Protein AF-A0A438GQ20-F1 (afdb_monomer)

pLDDT: mean 71.31, std 20.93, range [31.05, 96.12]

Radius of gyration: 33.58 Å; Cα contacts (8 Å, |Δi|>4): 117; chains: 1; bounding box: 93×72×93 Å

Solvent-accessible surface area (backbone atoms only — not comparable to full-atom values): 11235 Å² total; per-residue (Å²): 133,88,79,93,77,77,84,80,78,86,69,58,72,80,54,63,61,56,71,74,59,66,72,74,73,80,73,78,51,72,70,56,53,52,51,51,52,52,52,51,52,51,50,52,53,50,50,52,54,48,64,72,43,43,55,59,42,32,34,73,73,69,64,36,56,64,70,59,25,51,50,53,52,50,50,50,51,53,48,41,66,50,24,33,58,55,28,43,54,47,23,76,72,75,58,42,57,68,55,30,36,56,52,17,52,52,41,25,52,51,11,53,51,44,34,49,50,32,65,74,44,75,80,48,96,54,32,69,62,47,36,53,51,15,53,52,36,31,28,51,16,54,5,23,40,64,60,36,52,56,50,50,57,50,67,73,64,75,81,62,90,79,78,71,66,70,77,80,74,90,73,84,81,91,77,79,87,80,85,74,92,78,87,84,91,85,84,89,133

Mean predicted aligned error: 15.84 Å

Secondary structure (DSSP, 8-state):
------------HHHHHHHS---------HHHHHHHHHHHHHHHHHHHHHHHHHHHHHHHTS---HHHHHHHHHHHHHHHHHHHHHHHHHIIIII-HHHHHHHHHHHHHHHHHHHHHHHH-TT-TTHHHHHHHHHHHHHHHHHTHHHHHHHHHHHHHTTSSSS--------------------------

Nearest PDB structures (foldseek):
  9bis-assembly1_A  TM=9.400E-01  e=9.703E-05  Rattus norvegicus
  7nqk-assembly1_A  TM=9.342E-01  e=1.182E-04  Rattus norvegicus
  5ayn-assembly1_A  TM=6.259E-01  e=6.012E-01  Bdellovibrio bacteriovorus HD100
  6m20-assembly3_C  TM=6.131E-01  e=1.964E+00  Plasmodium falciparum
  8c02-assembly1_A  TM=5.594E-01  e=3.919E+00  Homo sapiens

Foldseek 3Di:
DDDDDDPPPPPPPVPVVVVVPPPPPDQDDPVVLVVLVVLVVVLVVLVVVCLVCQLVCCCPVVVDDSVVSVVLSVVLVVLLVCLLVVLVVCCVPPQDLPRSLVVLSVLLVVLSVQCVCLVVCVPDPCSVVSNSVSSNSNSNSSNNSVVRSVVSVCVVPVPDPPPPPDPPPPDDDDDDPPDDDDDDDDDDD

Organism: Vitis vinifera (NCBI:txid29760)

InterPro domains:
  IPR000109 Proton-dependent oligopeptide transporter family [PF00854] (98-165)
  IPR018456 PTR2 family proton/oligopeptide symporter, conserved site [PS01022] (87-111)
  IPR036259 MFS transporter superfamily [G3DSA:1.20.1250.20] (2-172)
  IPR036259 MFS transporter superfamily [SSF103473] (15-160)

Sequence (189 aa):
MDNSQAPERIVNDHEETKLSAQQKPSKGGWRSAIFVIFVEVAERFSYYGVSGNLITYLTNVLGQPTATAAKNVNIWSGVSMVSPILGAIVADSYLGRFKTIIISSIIYFMGVLLLTLSVSVASLRHHQSIFFLALYIISIGEGGHKPCVQAFAADQFNDDMHRRRPPRAHSSTGGTPASSPAPPSRCSL

Structure (mmCIF, N/CA/C/O backbone):
data_AF-A0A438GQ20-F1
#
_entry.id   AF-A0A438GQ20-F1
#
loop_
_atom_site.group_PDB
_atom_site.id
_atom_site.type_symbol
_atom_site.label_atom_id
_atom_site.label_alt_id
_atom_site.label_comp_id
_atom_site.label_asym_id
_atom_site.label_entity_id
_atom_site.label_seq_id
_atom_site.pdbx_PDB_ins_code
_atom_site.Cartn_x
_atom_site.Cartn_y
_atom_site.Cartn_z
_atom_site.occupancy
_atom_site.B_iso_or_equiv
_atom_site.auth_seq_id
_atom_site.auth_comp_id
_atom_site.auth_asym_id
_atom_site.auth_atom_id
_atom_site.pdbx_PDB_model_num
ATOM 1 N N . MET A 1 1 ? 37.165 -18.821 -71.818 1.00 39.53 1 MET A N 1
ATOM 2 C CA . MET A 1 1 ? 37.423 -17.904 -70.699 1.00 39.53 1 MET A CA 1
ATOM 3 C C . MET A 1 1 ? 36.088 -17.393 -70.221 1.00 39.53 1 MET A C 1
ATOM 5 O O . MET A 1 1 ? 35.300 -16.930 -71.037 1.00 39.53 1 MET A O 1
ATOM 9 N N . ASP A 1 2 ? 35.860 -17.595 -68.933 1.00 31.11 2 ASP A N 1
ATOM 10 C CA . ASP A 1 2 ? 34.719 -17.181 -68.118 1.00 31.11 2 ASP A CA 1
ATOM 11 C C . ASP A 1 2 ? 34.446 -15.667 -68.287 1.00 31.11 2 ASP A C 1
ATOM 13 O O . ASP A 1 2 ? 35.326 -14.918 -68.700 1.00 31.11 2 ASP A O 1
ATOM 17 N N . ASN A 1 3 ? 33.272 -15.109 -68.007 1.00 31.05 3 ASN A N 1
ATOM 18 C CA . ASN A 1 3 ? 32.538 -15.284 -66.766 1.00 31.05 3 ASN A CA 1
ATOM 19 C C . ASN A 1 3 ? 31.167 -14.590 -66.892 1.00 31.05 3 ASN A C 1
ATOM 21 O O . ASN A 1 3 ? 31.092 -13.411 -67.245 1.00 31.05 3 ASN A O 1
ATOM 25 N N . SER A 1 4 ? 30.094 -15.316 -66.583 1.00 46.22 4 SER A N 1
ATOM 26 C CA . SER A 1 4 ? 28.780 -14.748 -66.278 1.00 46.22 4 SER A CA 1
ATOM 27 C C . SER A 1 4 ? 28.833 -14.124 -64.888 1.00 46.22 4 SER A C 1
ATOM 29 O O . SER A 1 4 ? 28.926 -14.856 -63.907 1.00 46.22 4 SER A O 1
ATOM 31 N N . GLN A 1 5 ? 28.700 -12.803 -64.774 1.00 39.59 5 GLN A N 1
ATOM 32 C CA . GLN A 1 5 ? 28.467 -12.165 -63.479 1.00 39.59 5 GLN A CA 1
ATOM 33 C C . GLN A 1 5 ? 27.211 -11.290 -63.556 1.00 39.59 5 GLN A C 1
ATOM 35 O O . GLN A 1 5 ? 27.131 -10.331 -64.321 1.00 39.59 5 GLN A O 1
ATOM 40 N N . ALA A 1 6 ? 26.206 -11.707 -62.786 1.00 42.56 6 ALA A N 1
ATOM 41 C CA . ALA A 1 6 ? 24.945 -11.022 -62.537 1.00 42.56 6 ALA A CA 1
ATOM 42 C C . ALA A 1 6 ? 25.167 -9.600 -61.981 1.00 42.56 6 ALA A C 1
ATOM 44 O O . ALA A 1 6 ? 26.219 -9.343 -61.392 1.00 42.56 6 ALA A O 1
ATOM 45 N N . PRO A 1 7 ? 24.188 -8.682 -62.108 1.00 40.81 7 PRO A N 1
ATOM 46 C CA . PRO A 1 7 ? 24.298 -7.368 -61.490 1.00 40.81 7 PRO A CA 1
ATOM 47 C C . PRO A 1 7 ? 24.379 -7.531 -59.969 1.00 40.81 7 PRO A C 1
ATOM 49 O O . PRO A 1 7 ? 23.457 -8.058 -59.340 1.00 40.81 7 PRO A O 1
ATOM 52 N N . GLU A 1 8 ? 25.495 -7.095 -59.386 1.00 42.72 8 GLU A N 1
ATOM 53 C CA . GLU A 1 8 ? 25.650 -6.964 -57.942 1.00 42.72 8 GLU A CA 1
ATOM 54 C C . GLU A 1 8 ? 24.515 -6.083 -57.415 1.00 42.72 8 GLU A C 1
ATOM 56 O O . GLU A 1 8 ? 24.419 -4.888 -57.706 1.00 42.72 8 GLU A O 1
ATOM 61 N N . ARG A 1 9 ? 23.617 -6.703 -56.648 1.00 37.88 9 ARG A N 1
ATOM 62 C CA . ARG A 1 9 ? 22.693 -5.996 -55.774 1.00 37.88 9 ARG A CA 1
ATOM 63 C C . ARG A 1 9 ? 23.526 -5.260 -54.730 1.00 37.88 9 ARG A C 1
ATOM 65 O O . ARG A 1 9 ? 23.790 -5.799 -53.664 1.00 37.88 9 ARG A O 1
ATOM 72 N N . ILE A 1 10 ? 23.865 -4.007 -55.009 1.00 47.69 10 ILE A N 1
ATOM 73 C CA . ILE A 1 10 ? 24.137 -3.025 -53.961 1.00 47.69 10 ILE A CA 1
ATOM 74 C C . ILE A 1 10 ? 22.781 -2.690 -53.331 1.00 47.69 10 ILE A C 1
ATOM 76 O O . ILE A 1 10 ? 22.141 -1.691 -53.644 1.00 47.69 10 ILE A O 1
ATOM 80 N N . VAL A 1 11 ? 22.279 -3.621 -52.522 1.00 46.19 11 VAL A N 1
ATOM 81 C CA . VAL A 1 11 ? 21.125 -3.424 -51.651 1.00 46.19 11 VAL A CA 1
ATOM 82 C C . VAL A 1 11 ? 21.687 -3.195 -50.258 1.00 46.19 11 VAL A C 1
ATOM 84 O O . VAL A 1 11 ? 22.028 -4.130 -49.553 1.00 46.19 11 VAL A O 1
ATOM 87 N N . ASN A 1 12 ? 21.784 -1.917 -49.902 1.00 49.31 12 ASN A N 1
ATOM 88 C CA . ASN A 1 12 ? 21.577 -1.406 -48.552 1.00 49.31 12 ASN A CA 1
ATOM 89 C C . ASN A 1 12 ? 22.279 -2.125 -47.375 1.00 49.31 12 ASN A C 1
ATOM 91 O O . ASN A 1 12 ? 21.655 -2.352 -46.341 1.00 49.31 12 ASN A O 1
ATOM 95 N N . ASP A 1 13 ? 23.604 -2.301 -47.414 1.00 41.88 13 ASP A N 1
ATOM 96 C CA . ASP A 1 13 ? 24.389 -2.567 -46.184 1.00 41.88 13 ASP A CA 1
ATOM 97 C C . ASP A 1 13 ? 24.285 -1.415 -45.161 1.00 41.88 13 ASP A C 1
ATOM 99 O O . ASP A 1 13 ? 24.469 -1.574 -43.947 1.00 41.88 13 ASP A O 1
ATOM 103 N N . HIS A 1 14 ? 23.927 -0.222 -45.645 1.00 44.06 14 HIS A N 1
ATOM 104 C CA . HIS A 1 14 ? 23.705 0.950 -44.806 1.00 44.06 14 HIS A CA 1
ATOM 105 C C . HIS A 1 14 ? 22.365 0.937 -44.048 1.00 44.06 14 HIS A C 1
ATOM 107 O O . HIS A 1 14 ? 22.171 1.787 -43.171 1.00 44.06 14 HIS A O 1
ATOM 113 N N . GLU A 1 15 ? 21.464 -0.005 -44.353 1.00 40.78 15 GLU A N 1
ATOM 114 C CA . GLU A 1 15 ? 20.155 -0.132 -43.703 1.00 40.78 15 GLU A CA 1
ATOM 115 C C . GLU A 1 15 ? 20.123 -1.276 -42.669 1.00 40.78 15 GLU A C 1
ATOM 117 O O . GLU A 1 15 ? 19.563 -1.083 -41.590 1.00 40.78 15 GLU A O 1
ATOM 122 N N . GLU A 1 16 ? 20.843 -2.389 -42.878 1.00 39.00 16 GLU A N 1
ATOM 123 C CA . GLU A 1 16 ? 20.962 -3.448 -41.852 1.00 39.00 16 GLU A CA 1
ATOM 124 C C . GLU A 1 16 ? 21.805 -3.029 -40.635 1.00 39.00 16 GLU A C 1
ATOM 126 O O . GLU A 1 16 ? 21.523 -3.426 -39.499 1.00 39.00 16 GLU A O 1
ATOM 131 N N . THR A 1 17 ? 22.775 -2.127 -40.814 1.00 40.25 17 THR A N 1
ATOM 132 C CA . THR A 1 17 ? 23.568 -1.613 -39.681 1.00 40.25 17 THR A CA 1
ATOM 133 C C . THR A 1 17 ? 22.740 -0.702 -38.756 1.00 40.25 17 THR A C 1
ATOM 135 O O . THR A 1 17 ? 23.079 -0.520 -37.585 1.00 40.25 17 THR A O 1
ATOM 138 N N . LYS A 1 18 ? 21.611 -0.153 -39.230 1.00 33.72 18 LYS A N 1
ATOM 139 C CA . LYS A 1 18 ? 20.756 0.742 -38.430 1.00 33.72 18 LYS A CA 1
ATOM 140 C C . LYS A 1 18 ? 19.704 0.017 -37.591 1.00 33.72 18 LYS A C 1
ATOM 142 O O . LYS A 1 18 ? 19.222 0.611 -36.630 1.00 33.72 18 LYS A O 1
ATOM 147 N N . LEU A 1 19 ? 19.396 -1.252 -37.872 1.00 39.84 19 LEU A N 1
ATOM 148 C CA . LEU A 1 19 ? 18.441 -2.014 -37.055 1.00 39.84 19 LEU A CA 1
ATOM 149 C C . LEU A 1 19 ? 19.073 -2.570 -35.766 1.00 39.84 19 LEU A C 1
ATOM 151 O O . LEU A 1 19 ? 18.389 -2.745 -34.761 1.00 39.84 19 LEU A O 1
ATOM 155 N N . SER A 1 20 ? 20.392 -2.783 -35.767 1.00 36.38 20 SER A N 1
ATOM 156 C CA . SER A 1 20 ? 21.140 -3.306 -34.609 1.00 36.38 20 SER A CA 1
ATOM 157 C C . SER A 1 20 ? 21.737 -2.209 -33.720 1.00 36.38 20 SER A C 1
ATOM 159 O O . SER A 1 20 ? 22.196 -2.477 -32.611 1.00 36.38 20 SER A O 1
ATOM 161 N N . ALA A 1 21 ? 21.707 -0.957 -34.183 1.00 40.91 21 ALA A N 1
ATOM 162 C CA . ALA A 1 21 ? 22.149 0.221 -33.442 1.00 40.91 21 ALA A CA 1
ATOM 163 C C . ALA A 1 21 ? 20.985 0.930 -32.725 1.00 40.91 21 ALA A C 1
ATOM 165 O O . ALA A 1 21 ? 21.008 2.147 -32.537 1.00 40.91 21 ALA A O 1
ATOM 166 N N . GLN A 1 22 ? 19.973 0.177 -32.281 1.00 36.41 22 GLN A N 1
ATOM 167 C CA . GLN A 1 22 ? 19.125 0.621 -31.177 1.00 36.41 22 GLN A CA 1
ATOM 168 C C . GLN A 1 22 ? 20.041 0.753 -29.953 1.00 36.41 22 GLN A C 1
ATOM 170 O O . GLN A 1 22 ? 20.343 -0.224 -29.269 1.00 36.41 22 GLN A O 1
ATOM 175 N N . GLN A 1 23 ? 20.568 1.964 -29.744 1.00 39.44 23 GLN A N 1
ATOM 176 C CA . GLN A 1 23 ? 21.304 2.359 -28.550 1.00 39.44 23 GLN A CA 1
ATOM 177 C C . GLN A 1 23 ? 20.547 1.836 -27.332 1.00 39.44 23 GLN A C 1
ATOM 179 O O . GLN A 1 23 ? 19.491 2.359 -26.980 1.00 39.44 23 GLN A O 1
ATOM 184 N N . LYS A 1 24 ? 21.095 0.786 -26.708 1.00 40.53 24 LYS A N 1
ATOM 185 C CA . LYS A 1 24 ? 20.605 0.230 -25.448 1.00 40.53 24 LYS A CA 1
ATOM 186 C C . LYS A 1 24 ? 20.459 1.421 -24.492 1.00 40.53 24 LYS A C 1
ATOM 188 O O . LYS A 1 24 ? 21.473 2.077 -24.228 1.00 40.53 24 LYS A O 1
ATOM 193 N N . PRO A 1 25 ? 19.241 1.770 -24.036 1.00 43.06 25 PRO A N 1
ATOM 194 C CA . PRO A 1 25 ? 19.054 2.932 -23.183 1.00 43.06 25 PRO A CA 1
ATOM 195 C C . PRO A 1 25 ? 19.956 2.752 -21.966 1.00 43.06 25 PRO A C 1
ATOM 197 O O . PRO A 1 25 ? 19.961 1.683 -21.352 1.00 43.06 25 PRO A O 1
ATOM 200 N N . SER A 1 26 ? 20.784 3.764 -21.694 1.00 48.88 26 SER A N 1
ATOM 201 C CA . SER A 1 26 ? 21.736 3.788 -20.584 1.00 48.88 26 SER A CA 1
ATOM 202 C C . SER A 1 26 ? 21.011 3.364 -19.307 1.00 48.88 26 SER A C 1
ATOM 204 O O . SER A 1 26 ? 20.180 4.109 -18.783 1.00 48.88 26 SER A O 1
ATOM 206 N N . LYS A 1 27 ? 21.252 2.120 -18.866 1.00 58.38 27 LYS A N 1
ATOM 207 C CA . LYS A 1 27 ? 20.652 1.559 -17.654 1.00 58.38 27 LYS A CA 1
ATOM 208 C C . LYS A 1 27 ? 21.010 2.502 -16.504 1.00 58.38 27 LYS A C 1
ATOM 210 O O . LYS A 1 27 ? 22.186 2.797 -16.294 1.00 58.38 27 LYS A O 1
ATOM 215 N N . GLY A 1 28 ? 19.996 3.011 -15.802 1.00 57.62 28 GLY A N 1
ATOM 216 C CA . GLY A 1 28 ? 20.160 3.934 -14.679 1.00 57.62 28 GLY A CA 1
ATOM 217 C C . GLY A 1 28 ? 21.230 3.429 -13.709 1.00 57.62 28 GLY A C 1
ATOM 218 O O . GLY A 1 28 ? 21.161 2.303 -13.219 1.00 57.62 28 GLY A O 1
ATOM 219 N N . GLY A 1 29 ? 22.259 4.249 -13.490 1.00 72.94 29 GLY A N 1
ATOM 220 C CA . GLY A 1 29 ? 23.458 3.855 -12.754 1.00 72.94 29 GLY A CA 1
ATOM 221 C C . GLY A 1 29 ? 23.214 3.512 -11.279 1.00 72.94 29 GLY A C 1
ATOM 222 O O . GLY A 1 29 ? 22.130 3.717 -10.735 1.00 72.94 29 GLY A O 1
ATOM 223 N N . TRP A 1 30 ? 24.279 3.063 -10.605 1.00 72.31 30 TRP A N 1
ATOM 224 C CA . TRP A 1 30 ? 24.329 2.692 -9.178 1.00 72.31 30 TRP A CA 1
ATOM 225 C C . TRP A 1 30 ? 23.594 3.654 -8.230 1.00 72.31 30 TRP A C 1
ATOM 227 O O . TRP A 1 30 ? 22.987 3.220 -7.256 1.00 72.31 30 TRP A O 1
ATOM 237 N N . ARG A 1 31 ? 23.583 4.958 -8.534 1.00 73.69 31 ARG A N 1
ATOM 238 C CA . ARG A 1 31 ? 22.863 5.975 -7.750 1.00 73.69 31 ARG A CA 1
ATOM 239 C C . ARG A 1 31 ? 21.347 5.755 -7.722 1.00 73.69 31 ARG A C 1
ATOM 241 O O . ARG A 1 31 ? 20.737 5.912 -6.671 1.00 73.69 31 ARG A O 1
ATOM 248 N N . SER A 1 32 ? 20.746 5.366 -8.849 1.00 72.88 32 SER A N 1
ATOM 249 C CA . SER A 1 32 ? 19.309 5.074 -8.915 1.00 72.88 32 SER A CA 1
ATOM 250 C C . SER A 1 32 ? 18.967 3.798 -8.153 1.00 72.88 32 SER A C 1
ATOM 252 O O . SER A 1 32 ? 17.940 3.753 -7.488 1.00 72.88 32 SER A O 1
ATOM 254 N N . ALA A 1 33 ? 19.828 2.779 -8.219 1.00 74.44 33 ALA A N 1
ATOM 255 C CA . ALA A 1 33 ? 19.634 1.543 -7.466 1.00 74.44 33 ALA A CA 1
ATOM 256 C C . ALA A 1 33 ? 19.684 1.793 -5.949 1.00 74.44 33 ALA A C 1
ATOM 258 O O . ALA A 1 33 ? 18.803 1.338 -5.230 1.00 74.44 33 ALA A O 1
ATOM 259 N N . ILE A 1 34 ? 20.655 2.582 -5.471 1.00 80.12 34 ILE A N 1
ATOM 260 C CA . ILE A 1 34 ? 20.755 2.964 -4.052 1.00 80.12 34 ILE A CA 1
ATOM 261 C C . ILE A 1 34 ? 19.504 3.724 -3.590 1.00 80.12 34 ILE A C 1
ATOM 263 O O . ILE A 1 34 ? 18.982 3.437 -2.516 1.00 80.12 34 ILE A O 1
ATOM 267 N N . PHE A 1 35 ? 18.998 4.662 -4.400 1.00 80.25 35 PHE A N 1
ATOM 268 C CA . PHE A 1 35 ? 17.771 5.394 -4.078 1.00 80.25 35 PHE A CA 1
ATOM 269 C C . PHE A 1 35 ? 16.560 4.460 -3.949 1.00 80.25 35 PHE A C 1
ATOM 271 O O . PHE A 1 35 ? 15.827 4.546 -2.969 1.00 80.25 35 PHE A O 1
ATOM 278 N N . VAL A 1 36 ? 16.385 3.534 -4.897 1.00 77.88 36 VAL A N 1
ATOM 279 C CA . VAL A 1 36 ? 15.288 2.553 -4.864 1.00 77.88 36 VAL A CA 1
ATOM 280 C C . VAL A 1 36 ? 15.392 1.644 -3.639 1.00 77.88 36 VAL A C 1
ATOM 282 O O . VAL A 1 36 ? 14.389 1.430 -2.969 1.00 77.88 36 VAL A O 1
ATOM 285 N N . ILE A 1 37 ? 16.595 1.176 -3.291 1.00 82.00 37 ILE A N 1
ATOM 286 C CA . ILE A 1 37 ? 16.816 0.368 -2.080 1.00 82.00 37 ILE A CA 1
ATOM 287 C C . ILE A 1 37 ? 16.420 1.149 -0.824 1.00 82.00 37 ILE A C 1
ATOM 289 O O . ILE A 1 37 ? 15.765 0.602 0.058 1.00 82.00 37 ILE A O 1
ATOM 293 N N . PHE A 1 38 ? 16.803 2.424 -0.726 1.00 85.50 38 PHE A N 1
ATOM 294 C CA . PHE A 1 38 ? 16.443 3.249 0.426 1.00 85.50 38 PHE A CA 1
ATOM 295 C C . PHE A 1 38 ? 14.925 3.431 0.550 1.00 85.50 38 PHE A C 1
ATOM 297 O O . PHE A 1 38 ? 14.383 3.292 1.646 1.00 85.50 38 PHE A O 1
ATOM 304 N N . VAL A 1 39 ? 14.246 3.699 -0.571 1.00 82.25 39 VAL A N 1
ATOM 305 C CA . VAL A 1 39 ? 12.780 3.793 -0.627 1.00 82.25 39 VAL A CA 1
ATOM 306 C C . VAL A 1 39 ? 12.143 2.480 -0.174 1.00 82.25 39 VAL A C 1
ATOM 308 O O . VAL A 1 39 ? 11.319 2.507 0.735 1.00 82.25 39 VAL A O 1
ATOM 311 N N . GLU A 1 40 ? 12.612 1.338 -0.684 1.00 83.44 40 GLU A N 1
ATOM 312 C CA . GLU A 1 40 ? 12.076 0.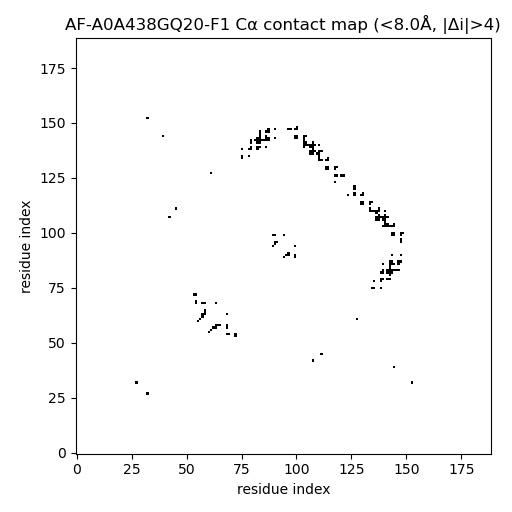034 -0.287 1.00 83.44 40 GLU A CA 1
ATOM 313 C C . GLU A 1 40 ? 12.269 -0.230 1.212 1.00 83.44 40 GLU A C 1
ATOM 315 O O . GLU A 1 40 ? 11.340 -0.665 1.893 1.00 83.44 40 GLU A O 1
ATOM 320 N N . VAL A 1 41 ? 13.449 0.057 1.769 1.00 86.88 41 VAL A N 1
ATOM 321 C CA . VAL A 1 41 ? 13.702 -0.118 3.209 1.00 86.88 41 VAL A CA 1
ATOM 322 C C . VAL A 1 41 ? 12.769 0.764 4.043 1.00 86.88 41 VAL A C 1
ATOM 324 O O . VAL A 1 41 ? 12.212 0.292 5.037 1.00 86.88 41 VAL A O 1
ATOM 327 N N . ALA A 1 42 ? 12.563 2.019 3.638 1.00 87.56 42 ALA A N 1
ATOM 328 C CA . ALA A 1 42 ? 11.645 2.930 4.314 1.00 87.56 42 ALA A CA 1
ATOM 329 C C . ALA A 1 42 ? 10.191 2.429 4.255 1.00 87.56 42 ALA A C 1
ATOM 331 O O . ALA A 1 42 ? 9.474 2.484 5.257 1.00 87.56 42 ALA A O 1
ATOM 332 N N . GLU A 1 43 ? 9.766 1.882 3.117 1.00 86.19 43 GLU A N 1
ATOM 333 C CA . GLU A 1 43 ? 8.437 1.291 2.958 1.00 86.19 43 GLU A CA 1
ATOM 334 C C . GLU A 1 43 ? 8.265 0.056 3.842 1.00 86.19 43 GLU A C 1
ATOM 336 O O . GLU A 1 43 ? 7.279 -0.031 4.573 1.00 86.19 43 GLU A O 1
ATOM 341 N N . ARG A 1 44 ? 9.249 -0.856 3.886 1.00 88.56 44 ARG A N 1
ATOM 342 C CA . ARG A 1 44 ? 9.202 -2.018 4.794 1.00 88.56 44 ARG A CA 1
ATOM 343 C C . ARG A 1 44 ? 9.129 -1.596 6.251 1.00 88.56 44 ARG A C 1
ATOM 345 O O . ARG A 1 44 ? 8.335 -2.154 7.006 1.00 88.56 44 ARG A O 1
ATOM 352 N N . PHE A 1 45 ? 9.926 -0.607 6.645 1.00 90.69 45 PHE A N 1
ATOM 353 C CA . PHE A 1 45 ? 9.895 -0.074 8.001 1.00 90.69 45 PHE A CA 1
ATOM 354 C C . PHE A 1 45 ? 8.505 0.472 8.354 1.00 90.69 45 PHE A C 1
ATOM 356 O O . PHE A 1 45 ? 7.942 0.120 9.391 1.00 90.69 45 PHE A O 1
ATOM 363 N N . SER A 1 46 ? 7.919 1.272 7.460 1.00 91.31 46 SER A N 1
ATOM 364 C CA . SER A 1 46 ? 6.573 1.816 7.633 1.00 91.31 46 SER A CA 1
ATOM 365 C C . SER A 1 46 ? 5.515 0.711 7.728 1.00 91.31 46 SER A C 1
ATOM 367 O O . SER A 1 46 ? 4.699 0.736 8.650 1.00 91.31 46 SER A O 1
ATOM 369 N N . TYR A 1 47 ? 5.567 -0.297 6.853 1.00 90.69 47 TYR A N 1
ATOM 370 C CA . TYR A 1 47 ? 4.622 -1.414 6.851 1.00 90.69 47 TYR A CA 1
ATOM 371 C C . TYR A 1 47 ? 4.645 -2.188 8.172 1.00 90.69 47 TYR A C 1
ATOM 373 O O . TYR A 1 47 ? 3.598 -2.415 8.778 1.00 90.69 47 TYR A O 1
ATOM 381 N N . TYR A 1 48 ? 5.832 -2.559 8.660 1.00 92.19 48 TYR A N 1
ATOM 382 C CA . TYR A 1 48 ? 5.949 -3.273 9.932 1.00 92.19 48 TYR A CA 1
ATOM 383 C C . TYR A 1 48 ? 5.546 -2.399 11.124 1.00 92.19 48 TYR A C 1
ATOM 385 O O . TYR A 1 48 ? 4.937 -2.907 12.064 1.00 92.19 48 TYR A O 1
ATOM 393 N N . GLY A 1 49 ? 5.807 -1.090 11.066 1.00 93.38 49 GLY A N 1
ATOM 394 C CA . GLY A 1 49 ? 5.324 -0.132 12.060 1.00 93.38 49 GLY A CA 1
ATOM 395 C C . GLY A 1 49 ? 3.795 -0.071 12.128 1.00 93.38 49 GLY A C 1
ATOM 396 O O . GLY A 1 49 ? 3.229 -0.089 13.222 1.00 93.38 49 GLY A O 1
ATOM 397 N N . VAL A 1 50 ? 3.116 -0.060 10.976 1.00 92.50 50 VAL A N 1
ATOM 398 C CA . VAL A 1 50 ? 1.648 -0.126 10.903 1.00 92.50 50 VAL A CA 1
ATOM 399 C C . VAL A 1 50 ? 1.156 -1.486 11.392 1.00 92.50 50 VAL A C 1
ATOM 401 O O . VAL A 1 50 ? 0.345 -1.542 12.312 1.00 92.50 50 VAL A O 1
ATOM 404 N N . SER A 1 51 ? 1.690 -2.584 10.851 1.00 92.56 51 SER A N 1
ATOM 405 C CA . SER A 1 51 ? 1.284 -3.950 11.197 1.00 92.56 51 SER A CA 1
ATOM 406 C C . SER A 1 51 ? 1.430 -4.251 12.691 1.00 92.56 51 SER A C 1
ATOM 408 O O . SER A 1 51 ? 0.540 -4.865 13.275 1.00 92.56 51 SER A O 1
ATOM 410 N N . GLY A 1 52 ? 2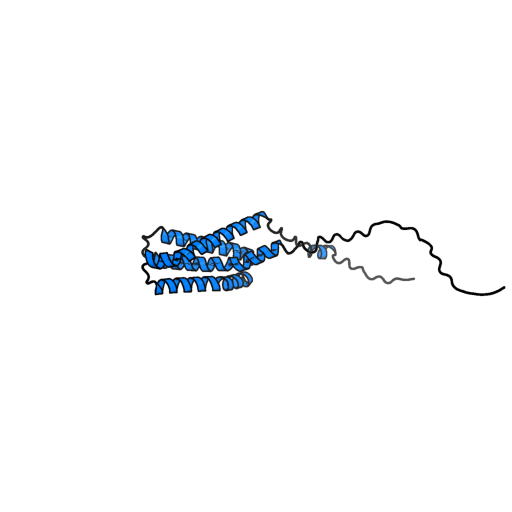.539 -3.838 13.313 1.00 92.94 52 GLY A N 1
ATOM 411 C CA . GLY A 1 52 ? 2.816 -4.103 14.726 1.00 92.94 52 GLY A CA 1
ATOM 412 C C . GLY A 1 52 ? 1.907 -3.326 15.679 1.00 92.94 52 GLY A C 1
ATOM 413 O O . GLY A 1 52 ? 1.576 -3.820 16.753 1.00 92.94 52 GLY A O 1
ATOM 414 N N . ASN A 1 53 ? 1.453 -2.138 15.271 1.00 93.69 53 ASN A N 1
ATOM 415 C CA . ASN A 1 53 ? 0.592 -1.286 16.093 1.00 93.69 53 ASN A CA 1
ATOM 416 C C . ASN A 1 53 ? -0.903 -1.425 15.771 1.00 93.69 53 ASN A C 1
ATOM 418 O O . ASN A 1 53 ? -1.738 -0.962 16.548 1.00 93.69 53 ASN A O 1
ATOM 422 N N . LEU A 1 54 ? -1.259 -2.065 14.653 1.00 93.00 54 LEU A N 1
ATOM 423 C CA . LEU A 1 54 ? -2.627 -2.097 14.140 1.00 93.00 54 LEU A CA 1
ATOM 424 C C . LEU A 1 54 ? -3.622 -2.710 15.132 1.00 93.00 54 LEU A C 1
ATOM 426 O O . LEU A 1 54 ? -4.666 -2.115 15.390 1.00 93.00 54 LEU A O 1
ATOM 430 N N . ILE A 1 55 ? -3.302 -3.869 15.717 1.00 94.25 55 ILE A N 1
ATOM 431 C CA . ILE A 1 55 ? -4.204 -4.531 16.671 1.00 94.25 55 ILE A CA 1
ATOM 432 C C . ILE A 1 55 ? -4.453 -3.652 17.901 1.00 94.25 55 ILE A C 1
ATOM 434 O O . ILE A 1 55 ? -5.602 -3.427 18.269 1.00 94.25 55 ILE A O 1
ATOM 438 N N . THR A 1 56 ? -3.384 -3.086 18.466 1.00 93.25 56 THR A N 1
ATOM 439 C CA . THR A 1 56 ? -3.424 -2.190 19.625 1.00 93.25 56 THR A CA 1
ATOM 440 C C . THR A 1 56 ? -4.247 -0.942 19.329 1.00 93.25 56 THR A C 1
ATOM 442 O O . THR A 1 56 ? -5.022 -0.497 20.171 1.00 93.25 56 THR A O 1
ATOM 445 N N . TYR A 1 57 ? -4.124 -0.384 18.124 1.00 91.75 57 TYR A N 1
ATOM 446 C CA . TYR A 1 57 ? -4.907 0.774 17.706 1.00 91.75 57 TYR A CA 1
ATOM 447 C C . TYR A 1 57 ? -6.400 0.436 17.577 1.00 91.75 57 TYR A C 1
ATOM 449 O O . TYR A 1 57 ? -7.253 1.167 18.086 1.00 91.75 57 TYR A O 1
ATOM 457 N N . LEU A 1 58 ? -6.731 -0.703 16.959 1.00 91.81 58 LEU A N 1
ATOM 458 C CA . LEU A 1 58 ? -8.116 -1.150 16.806 1.00 91.81 58 LEU A CA 1
ATOM 459 C C . LEU A 1 58 ? -8.798 -1.419 18.156 1.00 91.81 58 LEU A C 1
ATOM 461 O O . LEU A 1 58 ? -9.966 -1.064 18.325 1.00 91.81 58 LEU A O 1
ATOM 465 N N . THR A 1 59 ? -8.087 -2.015 19.116 1.00 93.88 59 THR A N 1
ATOM 466 C CA . THR A 1 59 ? -8.647 -2.330 20.438 1.00 93.88 59 THR A CA 1
ATOM 467 C C . THR A 1 59 ? -8.688 -1.116 21.359 1.00 93.88 59 THR A C 1
ATOM 469 O O . THR A 1 59 ? -9.722 -0.854 21.965 1.00 93.88 59 THR A O 1
ATOM 472 N N . ASN A 1 60 ? -7.593 -0.356 21.460 1.00 90.06 60 ASN A N 1
ATOM 473 C CA . ASN A 1 60 ? -7.453 0.677 22.491 1.00 90.06 60 ASN A CA 1
ATOM 474 C C . ASN A 1 60 ? -7.969 2.048 22.045 1.00 90.06 60 ASN A C 1
ATOM 476 O O . ASN A 1 60 ? -8.440 2.808 22.884 1.00 90.06 60 ASN A O 1
ATOM 480 N N . VAL A 1 61 ? -7.878 2.379 20.752 1.00 89.19 61 VAL A N 1
ATOM 481 C CA . VAL A 1 61 ? -8.301 3.692 20.230 1.00 89.19 61 VAL A CA 1
ATOM 482 C C . VAL A 1 61 ? -9.680 3.606 19.588 1.00 89.19 61 VAL A C 1
ATOM 484 O O . VAL A 1 61 ? -10.547 4.420 19.887 1.00 89.19 61 VAL A O 1
ATOM 487 N N . LEU A 1 62 ? -9.911 2.603 18.734 1.00 86.44 62 LEU A N 1
ATOM 488 C CA . LEU A 1 62 ? -11.219 2.407 18.092 1.00 86.44 62 LEU A CA 1
ATOM 489 C C . LEU A 1 62 ? -12.232 1.668 18.978 1.00 86.44 62 LEU A C 1
ATOM 491 O O . LEU A 1 62 ? -13.409 1.622 18.621 1.00 86.44 62 LEU A O 1
ATOM 495 N N . GLY A 1 63 ? -11.796 1.084 20.099 1.00 89.25 63 GLY A N 1
ATOM 496 C CA . GLY A 1 63 ? -12.671 0.381 21.038 1.00 89.25 63 GLY A CA 1
ATOM 497 C C . GLY A 1 63 ? -13.295 -0.897 20.471 1.00 89.25 63 GLY A C 1
ATOM 498 O O . GLY A 1 63 ? -14.353 -1.321 20.937 1.00 89.25 63 GLY A O 1
ATOM 499 N N . GLN A 1 64 ? -12.699 -1.506 19.438 1.00 92.12 64 GLN A N 1
ATOM 500 C CA . GLN A 1 64 ? -13.227 -2.747 18.877 1.00 92.12 64 GLN A CA 1
ATOM 501 C C . GLN A 1 64 ? -12.992 -3.924 19.836 1.00 92.12 64 GLN A C 1
ATOM 503 O O . GLN A 1 64 ? -11.909 -4.036 20.416 1.00 92.12 64 GLN A O 1
ATOM 508 N N . PRO A 1 65 ? -13.950 -4.866 19.948 1.00 96.12 65 PRO A N 1
ATOM 509 C CA . PRO A 1 65 ? -13.708 -6.127 20.636 1.00 96.12 65 PRO A CA 1
ATOM 510 C C . PRO A 1 65 ? -12.503 -6.848 20.028 1.00 96.12 65 PRO A C 1
ATOM 512 O O . PRO A 1 65 ? -12.371 -6.899 18.802 1.00 96.12 65 PRO A O 1
ATOM 515 N N . THR A 1 66 ? -11.665 -7.470 20.860 1.00 94.19 66 THR A N 1
ATOM 516 C CA . THR A 1 66 ? -10.421 -8.134 20.429 1.00 94.19 66 THR A CA 1
ATOM 517 C C . THR A 1 66 ? -10.641 -9.131 19.288 1.00 94.19 66 THR A C 1
ATOM 519 O O . THR A 1 66 ? -9.842 -9.185 18.357 1.00 94.19 66 THR A O 1
ATOM 522 N N . ALA A 1 67 ? -11.756 -9.869 19.303 1.00 95.31 67 ALA A N 1
ATOM 523 C CA . ALA A 1 67 ? -12.114 -10.797 18.229 1.00 95.31 67 ALA A CA 1
ATOM 524 C C . ALA A 1 67 ? -12.360 -10.088 16.881 1.00 95.31 67 ALA A C 1
ATOM 526 O O . ALA A 1 67 ? -11.886 -10.542 15.839 1.00 95.31 67 ALA A O 1
ATOM 527 N N . THR A 1 68 ? -13.060 -8.950 16.892 1.00 94.00 68 THR A N 1
ATOM 528 C CA . THR A 1 68 ? -13.326 -8.141 15.692 1.00 94.00 68 THR A CA 1
ATOM 529 C C . THR A 1 68 ? -12.053 -7.466 15.188 1.00 94.00 68 THR A C 1
ATOM 531 O O . THR A 1 68 ? -11.790 -7.468 13.986 1.00 94.00 68 THR A O 1
ATOM 534 N N . ALA A 1 69 ? -11.233 -6.941 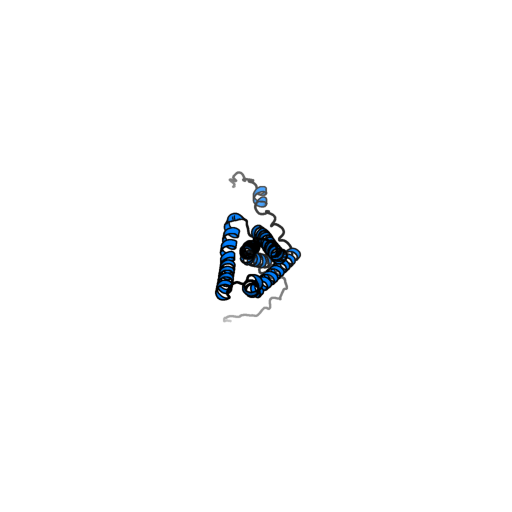16.099 1.00 94.56 69 ALA A N 1
ATOM 535 C CA . ALA A 1 69 ? -9.956 -6.325 15.762 1.00 94.56 69 ALA A CA 1
ATOM 536 C C . ALA A 1 69 ? -9.000 -7.343 15.112 1.00 94.56 69 ALA A C 1
ATOM 538 O O . ALA A 1 69 ? -8.462 -7.084 14.037 1.00 94.56 69 ALA A O 1
ATOM 539 N N . ALA A 1 70 ? -8.866 -8.540 15.694 1.00 95.31 70 ALA A N 1
ATOM 540 C CA . ALA A 1 70 ? -8.059 -9.625 15.134 1.00 95.31 70 ALA A CA 1
ATOM 541 C C . ALA A 1 70 ? -8.564 -10.071 13.755 1.00 95.31 70 ALA A C 1
ATOM 543 O O . ALA A 1 70 ? -7.769 -10.271 12.837 1.00 95.31 70 ALA A O 1
ATOM 544 N N . LYS A 1 71 ? -9.888 -10.163 13.570 1.00 95.75 71 LYS A N 1
ATOM 545 C CA . LYS A 1 71 ? -10.486 -10.433 12.257 1.00 95.75 71 LYS A CA 1
ATOM 546 C C . LYS A 1 71 ? -10.065 -9.381 11.225 1.00 95.75 71 LYS A C 1
ATOM 548 O O . LYS A 1 71 ? -9.643 -9.752 10.135 1.00 95.75 71 LYS A O 1
ATOM 553 N N . ASN A 1 72 ? -10.152 -8.096 11.561 1.00 94.44 72 ASN A N 1
ATOM 554 C CA . ASN A 1 72 ? -9.788 -7.008 10.650 1.00 94.44 72 ASN A CA 1
ATOM 555 C C . ASN A 1 72 ? -8.288 -7.013 10.311 1.00 94.44 72 ASN A C 1
ATOM 557 O O . ASN A 1 72 ? -7.936 -6.843 9.147 1.00 94.44 72 ASN A O 1
ATOM 561 N N . VAL A 1 73 ? -7.417 -7.280 11.291 1.00 95.31 73 VAL A N 1
ATOM 562 C CA . VAL A 1 73 ? -5.968 -7.452 11.071 1.00 95.31 73 VAL A CA 1
ATOM 563 C C . VAL A 1 73 ? -5.687 -8.623 10.130 1.00 95.31 73 VAL A C 1
ATOM 565 O O . VAL A 1 73 ? -4.903 -8.484 9.195 1.00 95.31 73 VAL A O 1
ATOM 568 N N . ASN A 1 74 ? -6.353 -9.761 10.332 1.00 94.94 74 ASN A N 1
ATOM 569 C CA . ASN A 1 74 ? -6.174 -10.943 9.488 1.00 94.94 74 ASN A CA 1
ATOM 570 C C . ASN A 1 74 ? -6.670 -10.711 8.057 1.00 94.94 74 ASN A C 1
ATOM 572 O O . ASN A 1 74 ? -6.012 -11.137 7.111 1.00 94.94 74 ASN A O 1
ATOM 576 N N . ILE A 1 75 ? -7.798 -10.012 7.885 1.00 95.44 75 ILE A N 1
ATOM 577 C CA . ILE A 1 75 ? -8.298 -9.619 6.561 1.00 95.44 75 ILE A CA 1
ATOM 578 C C . ILE A 1 75 ? -7.293 -8.696 5.876 1.00 95.44 75 ILE A C 1
ATOM 580 O O . ILE A 1 75 ? -6.923 -8.952 4.734 1.00 95.44 75 ILE A O 1
ATOM 584 N N . TRP A 1 76 ? -6.821 -7.658 6.570 1.00 94.62 76 TRP A N 1
ATOM 585 C CA . TRP A 1 76 ? -5.824 -6.733 6.036 1.00 94.62 76 TRP A CA 1
ATOM 586 C C . TRP A 1 76 ? -4.539 -7.462 5.620 1.00 94.62 76 TRP A C 1
ATOM 588 O O . TRP A 1 76 ? -4.077 -7.287 4.496 1.00 94.62 76 TRP A O 1
ATOM 598 N N . SER A 1 77 ? -4.029 -8.360 6.468 1.00 93.62 77 SER A N 1
ATOM 599 C CA . SER A 1 77 ? -2.876 -9.213 6.156 1.00 93.62 77 SER A CA 1
ATOM 600 C C . SER A 1 77 ? -3.122 -10.073 4.910 1.00 93.62 77 SER A C 1
ATOM 602 O O . SER A 1 77 ? -2.305 -10.087 3.992 1.00 93.62 77 SER A O 1
ATOM 604 N N . GLY A 1 78 ? -4.291 -10.717 4.815 1.00 92.94 78 GLY A N 1
ATOM 605 C CA . GLY A 1 78 ? -4.680 -11.496 3.638 1.00 92.94 78 GLY A CA 1
ATOM 606 C C . GLY A 1 78 ? -4.727 -10.657 2.357 1.00 92.94 78 GLY A C 1
ATOM 607 O O . GLY A 1 78 ? -4.216 -11.083 1.322 1.00 92.94 78 GLY A O 1
ATOM 608 N N . VAL A 1 79 ? -5.263 -9.435 2.422 1.00 92.75 79 VAL A N 1
ATOM 609 C CA . VAL A 1 79 ? -5.272 -8.499 1.285 1.00 92.75 79 VAL A CA 1
ATOM 610 C C . VAL A 1 79 ? -3.845 -8.111 0.886 1.00 92.75 79 VAL A C 1
ATOM 612 O O . VAL A 1 79 ? -3.518 -8.165 -0.299 1.00 92.75 79 VAL A O 1
ATOM 615 N N . SER A 1 80 ? -2.971 -7.797 1.846 1.00 90.94 80 SER A N 1
ATOM 616 C CA . SER A 1 80 ? -1.554 -7.488 1.592 1.00 90.94 80 SER A CA 1
ATOM 617 C C . SER A 1 80 ? -0.779 -8.673 0.993 1.00 90.94 80 SER A C 1
ATOM 619 O O . SER A 1 80 ? 0.185 -8.469 0.257 1.00 90.94 80 SER A O 1
ATOM 621 N N . MET A 1 81 ? -1.197 -9.917 1.252 1.00 90.00 81 MET A N 1
ATOM 622 C CA . MET A 1 81 ? -0.609 -11.114 0.633 1.00 90.00 81 MET A CA 1
ATOM 623 C C . MET A 1 81 ? -1.074 -11.342 -0.810 1.00 90.00 81 MET A C 1
ATOM 625 O O . MET A 1 81 ? -0.295 -11.827 -1.628 1.00 90.00 81 MET A O 1
ATOM 629 N N . VAL A 1 82 ? -2.323 -10.998 -1.132 1.00 90.31 82 VAL A N 1
ATOM 630 C CA . VAL A 1 82 ? -2.892 -11.162 -2.484 1.00 90.31 82 VAL A CA 1
ATOM 631 C C . VAL A 1 82 ? -2.519 -9.997 -3.404 1.00 90.31 82 VAL A C 1
ATOM 633 O O . VAL A 1 82 ? -2.311 -10.188 -4.601 1.00 90.31 82 VAL A O 1
ATOM 636 N N . SER A 1 83 ? -2.383 -8.793 -2.850 1.00 88.94 83 SER A N 1
ATOM 637 C CA . SER A 1 83 ? -2.057 -7.564 -3.580 1.00 88.94 83 SER A CA 1
ATOM 638 C C . SER A 1 83 ? -0.837 -7.678 -4.519 1.00 88.94 83 SER A C 1
ATOM 640 O O . SER A 1 83 ? -0.944 -7.242 -5.665 1.00 88.94 83 SER A O 1
ATOM 642 N N . PRO A 1 84 ? 0.285 -8.334 -4.147 1.00 86.94 84 PRO A N 1
ATOM 643 C CA . PRO A 1 84 ? 1.426 -8.534 -5.040 1.00 86.94 84 PRO A CA 1
ATOM 644 C C . PRO A 1 84 ? 1.112 -9.311 -6.314 1.00 86.94 84 PRO A C 1
ATOM 646 O O . PRO A 1 84 ? 1.682 -9.021 -7.362 1.00 86.94 84 PRO A O 1
ATOM 649 N N . ILE A 1 85 ? 0.190 -10.273 -6.241 1.00 88.12 85 ILE A N 1
ATOM 650 C CA . ILE A 1 85 ? -0.231 -11.060 -7.404 1.00 88.12 85 ILE A CA 1
ATOM 651 C C . ILE A 1 85 ? -0.966 -10.147 -8.390 1.00 88.12 85 ILE A C 1
ATOM 653 O O . ILE A 1 85 ? -0.669 -10.147 -9.582 1.00 88.12 85 ILE A O 1
ATOM 657 N N . LEU A 1 86 ? -1.879 -9.315 -7.884 1.00 84.31 86 LEU A N 1
ATOM 658 C CA . LEU A 1 86 ? -2.593 -8.328 -8.696 1.00 84.31 86 LEU A CA 1
ATOM 659 C C . LEU A 1 86 ? -1.636 -7.273 -9.266 1.00 84.31 86 LEU A C 1
ATOM 661 O O . LEU A 1 86 ? -1.713 -6.948 -10.449 1.00 84.31 86 LEU A O 1
ATOM 665 N N . GLY A 1 87 ? -0.705 -6.783 -8.446 1.00 82.50 87 GLY A N 1
ATOM 666 C CA . GLY A 1 87 ? 0.326 -5.834 -8.855 1.00 82.50 87 GLY A CA 1
ATOM 667 C C . GLY A 1 87 ? 1.205 -6.376 -9.981 1.00 82.50 87 GLY A C 1
ATOM 668 O O . GLY A 1 87 ? 1.460 -5.656 -10.943 1.00 82.50 87 GLY A O 1
ATOM 669 N N . ALA A 1 88 ? 1.601 -7.650 -9.910 1.00 82.62 88 ALA A N 1
ATOM 670 C CA . ALA A 1 88 ? 2.373 -8.317 -10.956 1.00 82.62 88 ALA A CA 1
ATOM 671 C C . ALA A 1 88 ? 1.594 -8.412 -12.278 1.00 82.62 88 ALA A C 1
ATOM 673 O O . ALA A 1 88 ? 2.099 -7.987 -13.313 1.00 82.62 88 ALA A O 1
ATOM 674 N N . ILE A 1 89 ? 0.335 -8.868 -12.241 1.00 84.62 89 ILE A N 1
ATOM 675 C CA . ILE A 1 89 ? -0.508 -8.975 -13.446 1.00 84.62 89 ILE A CA 1
ATOM 676 C C . ILE A 1 89 ? -0.663 -7.610 -14.128 1.00 84.62 89 ILE A C 1
ATOM 678 O O . ILE A 1 89 ? -0.546 -7.504 -15.351 1.00 84.62 89 ILE A O 1
ATOM 682 N N . VAL A 1 90 ? -0.904 -6.550 -13.349 1.00 79.81 90 VAL A N 1
ATOM 683 C CA . VAL A 1 90 ? -1.031 -5.181 -13.873 1.00 79.81 90 VAL A CA 1
ATOM 684 C C . VAL A 1 90 ? 0.294 -4.684 -14.462 1.00 79.81 90 VAL A C 1
ATOM 686 O O . VAL A 1 90 ? 0.289 -4.069 -15.534 1.00 79.81 90 VAL A O 1
ATOM 689 N N . ALA A 1 91 ? 1.417 -4.974 -13.797 1.00 78.69 91 ALA A N 1
ATOM 690 C CA . ALA A 1 91 ? 2.751 -4.603 -14.262 1.00 78.69 91 ALA A CA 1
ATOM 691 C C . ALA A 1 91 ? 3.086 -5.235 -15.618 1.00 78.69 91 ALA A C 1
ATOM 693 O O . ALA A 1 91 ? 3.596 -4.546 -16.508 1.00 78.69 91 ALA A O 1
ATOM 694 N N . ASP A 1 92 ? 2.758 -6.520 -15.766 1.00 78.81 92 ASP A N 1
ATOM 695 C CA . ASP A 1 92 ? 3.034 -7.312 -16.962 1.00 78.81 92 ASP A CA 1
ATOM 696 C C . ASP A 1 92 ? 2.085 -6.972 -18.121 1.00 78.81 92 ASP A C 1
ATOM 698 O O . ASP A 1 92 ? 2.485 -7.047 -19.281 1.00 78.81 92 ASP A O 1
ATOM 702 N N . SER A 1 93 ? 0.849 -6.552 -17.827 1.00 77.38 93 SER A N 1
ATOM 703 C CA . SER A 1 93 ? -0.186 -6.356 -18.853 1.00 77.38 93 SER A CA 1
ATOM 704 C C . SER A 1 93 ? -0.254 -4.940 -19.439 1.00 77.38 93 SER A C 1
ATOM 706 O O . SER A 1 93 ? -0.558 -4.801 -20.621 1.00 77.38 93 SER A O 1
ATOM 708 N N . TYR A 1 94 ? -0.019 -3.879 -18.648 1.00 62.59 94 TYR A N 1
ATOM 709 C CA . TYR A 1 94 ? -0.438 -2.520 -19.055 1.00 62.59 94 TYR A CA 1
ATOM 710 C C . TYR A 1 94 ? 0.625 -1.415 -18.977 1.00 62.59 94 TYR A C 1
ATOM 712 O O . TYR A 1 94 ? 0.557 -0.467 -19.759 1.00 62.59 94 TYR A O 1
ATOM 720 N N . LEU A 1 95 ? 1.578 -1.464 -18.038 1.00 62.16 95 LEU A N 1
ATOM 721 C CA . LEU A 1 95 ? 2.380 -0.273 -17.692 1.00 62.16 95 LEU A CA 1
ATOM 722 C C . LEU A 1 95 ? 3.893 -0.421 -17.875 1.00 62.16 95 LEU A C 1
ATOM 724 O O . LEU A 1 95 ? 4.595 0.593 -17.961 1.00 62.16 95 LEU A O 1
ATOM 728 N N . GLY A 1 96 ? 4.403 -1.650 -17.950 1.00 68.38 96 GLY A N 1
ATOM 729 C CA . GLY A 1 96 ? 5.835 -1.923 -17.882 1.00 68.38 96 GLY A CA 1
ATOM 730 C C . GLY A 1 96 ? 6.389 -1.797 -16.455 1.00 68.38 96 GLY A C 1
ATOM 731 O O . GLY A 1 96 ? 5.827 -1.126 -15.582 1.00 68.38 96 GLY A O 1
ATOM 732 N N . ARG A 1 97 ? 7.530 -2.452 -16.206 1.00 68.88 97 ARG A N 1
ATOM 733 C CA . ARG A 1 97 ? 8.088 -2.657 -14.853 1.00 68.88 97 ARG A CA 1
ATOM 734 C C . ARG A 1 97 ? 8.380 -1.350 -14.106 1.00 68.88 97 ARG A C 1
ATOM 736 O O . ARG A 1 97 ? 7.923 -1.170 -12.984 1.00 68.88 97 ARG A O 1
ATOM 743 N N . PHE A 1 98 ? 9.086 -0.403 -14.731 1.00 71.56 98 PHE A N 1
ATOM 744 C CA . PHE A 1 98 ? 9.514 0.832 -14.053 1.00 71.56 98 PHE A CA 1
ATOM 745 C C . PHE A 1 98 ? 8.347 1.764 -13.694 1.00 71.56 98 PHE A C 1
ATOM 747 O O . PHE A 1 98 ? 8.300 2.300 -12.590 1.00 71.56 98 PHE A O 1
ATOM 754 N N . LYS A 1 99 ? 7.371 1.940 -14.596 1.00 78.00 99 LYS A N 1
ATOM 755 C CA . LYS A 1 99 ? 6.217 2.819 -14.334 1.00 78.00 99 LYS A CA 1
ATOM 756 C C . LYS A 1 99 ? 5.341 2.271 -13.211 1.00 78.00 99 LYS A C 1
ATOM 758 O O . LYS A 1 99 ? 4.840 3.053 -12.408 1.00 78.00 99 LYS A O 1
ATOM 763 N N . THR A 1 100 ? 5.215 0.947 -13.126 1.00 81.19 100 THR A N 1
ATOM 764 C CA . THR A 1 100 ? 4.491 0.284 -12.037 1.00 81.19 100 THR A CA 1
ATOM 765 C C . THR A 1 100 ? 5.147 0.568 -10.686 1.00 81.19 100 THR A C 1
ATOM 767 O O . THR A 1 100 ? 4.436 0.956 -9.766 1.00 81.19 100 THR A O 1
ATOM 770 N N . ILE A 1 101 ? 6.483 0.485 -10.576 1.00 76.75 101 ILE A N 1
ATOM 771 C CA . ILE A 1 101 ? 7.208 0.822 -9.332 1.00 76.75 101 ILE A CA 1
ATOM 772 C C . ILE A 1 101 ? 6.872 2.246 -8.881 1.00 76.75 101 ILE A C 1
ATOM 774 O O . ILE A 1 101 ? 6.454 2.449 -7.744 1.00 76.75 101 ILE A O 1
ATOM 778 N N . ILE A 1 102 ? 7.004 3.225 -9.783 1.00 80.81 102 ILE A N 1
ATOM 779 C CA . ILE A 1 102 ? 6.776 4.640 -9.455 1.00 80.81 102 ILE A CA 1
ATOM 780 C C . ILE A 1 102 ? 5.327 4.891 -9.026 1.00 80.81 102 ILE A C 1
ATOM 782 O O . ILE A 1 102 ? 5.092 5.548 -8.015 1.00 80.81 102 ILE A O 1
ATOM 786 N N . ILE A 1 103 ? 4.348 4.350 -9.758 1.00 85.12 103 ILE A N 1
ATOM 787 C CA . ILE A 1 103 ? 2.929 4.505 -9.406 1.00 85.12 103 ILE A CA 1
ATOM 788 C C . ILE A 1 103 ? 2.635 3.850 -8.055 1.00 85.12 103 ILE A C 1
ATOM 790 O O . ILE A 1 103 ? 1.976 4.452 -7.211 1.00 85.12 103 ILE A O 1
ATOM 794 N N . SER A 1 104 ? 3.165 2.652 -7.824 1.00 85.38 104 SER A N 1
ATOM 795 C CA . SER A 1 104 ? 2.983 1.914 -6.577 1.00 85.38 104 SER A CA 1
ATOM 796 C C . SER A 1 104 ? 3.588 2.660 -5.381 1.00 85.38 104 SER A C 1
ATOM 798 O O . SER A 1 104 ? 2.921 2.773 -4.357 1.00 85.38 104 SER A O 1
ATOM 800 N N . SER A 1 105 ? 4.772 3.273 -5.532 1.00 84.56 105 SER A N 1
ATOM 801 C CA . SER A 1 105 ? 5.370 4.140 -4.500 1.00 84.56 105 SER A CA 1
ATOM 802 C C . SER A 1 105 ? 4.501 5.355 -4.181 1.00 84.56 105 SER A C 1
ATOM 804 O O . SER A 1 105 ? 4.334 5.711 -3.017 1.00 84.56 105 SER A O 1
ATOM 806 N N . ILE A 1 106 ? 3.923 6.002 -5.199 1.00 89.50 106 ILE A N 1
ATOM 807 C CA . ILE A 1 106 ? 3.040 7.160 -4.993 1.00 89.50 106 ILE A CA 1
ATOM 808 C C . ILE A 1 106 ? 1.771 6.734 -4.244 1.00 89.50 106 ILE A C 1
ATOM 810 O O . ILE A 1 106 ? 1.371 7.402 -3.292 1.00 89.50 106 ILE A O 1
ATOM 814 N N . ILE A 1 107 ? 1.158 5.613 -4.638 1.00 91.25 107 ILE A N 1
ATOM 815 C CA . ILE A 1 107 ? -0.027 5.059 -3.966 1.00 91.25 107 ILE A CA 1
ATOM 816 C C . ILE A 1 107 ? 0.299 4.715 -2.509 1.00 91.25 107 ILE A C 1
ATOM 818 O O . ILE A 1 107 ? -0.463 5.077 -1.612 1.00 91.25 107 ILE A O 1
ATOM 822 N N . TYR A 1 108 ? 1.443 4.074 -2.259 1.00 90.56 108 TYR A N 1
ATOM 823 C CA . TYR A 1 108 ? 1.885 3.724 -0.912 1.00 90.56 108 TYR A CA 1
ATOM 824 C C . TYR A 1 108 ? 2.087 4.972 -0.042 1.00 90.56 108 TYR A C 1
ATOM 826 O O . TYR A 1 108 ? 1.528 5.065 1.053 1.00 90.56 108 TYR A O 1
ATOM 834 N N . PHE A 1 109 ? 2.812 5.973 -0.552 1.00 90.88 109 PHE A N 1
ATOM 835 C CA . PHE A 1 109 ? 3.047 7.234 0.153 1.00 90.88 109 PHE A CA 1
ATOM 836 C C . PHE A 1 109 ? 1.737 7.959 0.486 1.00 90.88 109 PHE A C 1
ATOM 838 O O . PHE A 1 109 ? 1.550 8.411 1.616 1.00 90.88 109 PHE A O 1
ATOM 845 N N . MET A 1 110 ? 0.797 8.013 -0.463 1.00 92.88 110 MET A N 1
ATOM 846 C CA . MET A 1 110 ? -0.541 8.568 -0.236 1.00 92.88 110 MET A CA 1
ATOM 847 C C . MET A 1 110 ? -1.308 7.808 0.851 1.00 92.88 110 MET A C 1
ATOM 849 O O . MET A 1 110 ? -1.971 8.435 1.675 1.00 92.88 110 MET A O 1
ATOM 853 N N . GLY A 1 111 ? -1.199 6.479 0.890 1.00 92.94 111 GLY A N 1
ATOM 854 C CA . GLY A 1 111 ? -1.806 5.649 1.929 1.00 92.94 111 GLY A CA 1
ATOM 855 C C . GLY A 1 111 ? -1.265 5.961 3.326 1.00 92.94 111 GLY A C 1
ATOM 856 O O . GLY A 1 111 ? -2.044 6.197 4.247 1.00 92.94 111 GLY A O 1
ATOM 857 N N . VAL A 1 112 ? 0.060 6.037 3.482 1.00 92.00 112 VAL A N 1
ATOM 858 C CA . VAL A 1 112 ? 0.706 6.368 4.768 1.00 92.00 112 VAL A CA 1
ATOM 859 C C . VAL A 1 112 ? 0.412 7.809 5.194 1.00 92.00 112 VAL A C 1
ATOM 861 O O . VAL A 1 112 ? 0.165 8.068 6.376 1.00 92.00 112 VAL A O 1
ATOM 864 N N . LEU A 1 113 ? 0.377 8.750 4.248 1.00 92.94 113 LEU A N 1
ATOM 865 C CA . LEU A 1 113 ? -0.016 10.133 4.514 1.00 92.94 113 LEU A CA 1
ATOM 866 C C . LEU A 1 113 ? -1.465 10.210 5.011 1.00 92.94 113 LEU A C 1
ATOM 868 O O . LEU A 1 113 ? -1.729 10.836 6.037 1.00 92.94 113 LEU A O 1
ATOM 872 N N . LEU A 1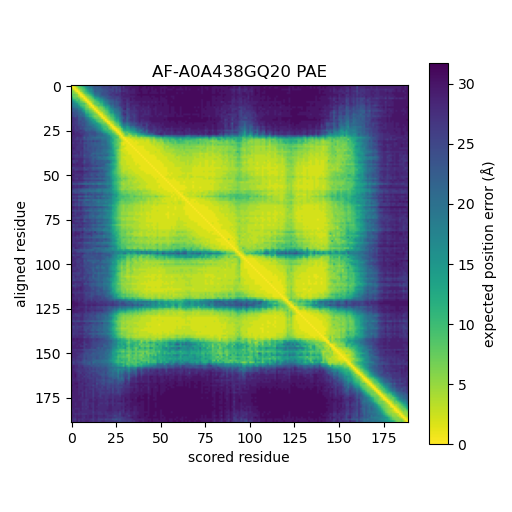 114 ? -2.396 9.536 4.328 1.00 91.25 114 LEU A N 1
ATOM 873 C CA . LEU A 1 114 ? -3.804 9.497 4.720 1.00 91.25 114 LEU A CA 1
ATOM 874 C C . LEU A 1 114 ? -3.993 8.821 6.083 1.00 91.25 114 LEU A C 1
ATOM 876 O O . LEU A 1 114 ? -4.778 9.303 6.897 1.00 91.25 114 LEU A O 1
ATOM 880 N N . LEU A 1 115 ? -3.242 7.751 6.358 1.00 91.75 115 LEU A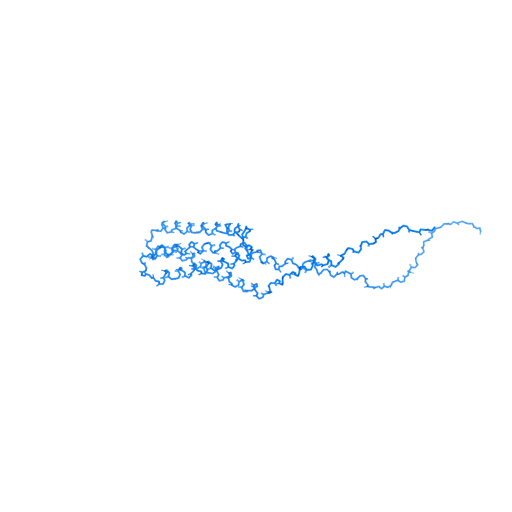 N 1
ATOM 881 C CA . LEU A 1 115 ? -3.244 7.076 7.654 1.00 91.75 115 LEU A CA 1
ATOM 882 C C . LEU A 1 115 ? -2.785 8.028 8.766 1.00 91.75 115 LEU A C 1
ATOM 884 O O . LEU A 1 115 ? -3.446 8.142 9.795 1.00 91.75 115 LEU A O 1
ATOM 888 N N . THR A 1 116 ? -1.693 8.757 8.531 1.00 91.06 116 THR A N 1
ATOM 889 C CA . THR A 1 116 ? -1.145 9.731 9.485 1.00 91.06 116 THR A CA 1
ATOM 890 C C . THR A 1 116 ? -2.150 10.847 9.758 1.00 91.06 116 THR A C 1
ATOM 892 O O . THR A 1 116 ? -2.450 11.129 10.914 1.00 91.06 116 THR A O 1
ATOM 895 N N . LEU A 1 117 ? -2.750 11.425 8.713 1.00 88.62 117 LEU A N 1
ATOM 896 C CA . LEU A 1 117 ? -3.795 12.444 8.848 1.00 88.62 117 LEU A CA 1
ATOM 897 C C . LEU A 1 117 ? -5.022 11.916 9.600 1.00 88.62 117 LEU A C 1
ATOM 899 O O . LEU A 1 117 ? -5.572 12.623 10.441 1.00 88.62 117 LEU A O 1
ATOM 903 N N . SER A 1 118 ? -5.426 10.670 9.339 1.00 88.38 118 SER A N 1
ATOM 904 C CA . SER A 1 118 ? -6.545 10.029 10.033 1.00 88.38 118 SER A CA 1
ATOM 905 C C . SER A 1 118 ? -6.291 9.877 11.533 1.00 88.38 118 SER A C 1
ATOM 907 O O . SER A 1 118 ? -7.230 9.985 12.317 1.00 88.38 118 SER A O 1
ATOM 909 N N . VAL A 1 119 ? -5.044 9.612 11.933 1.00 87.19 119 VAL A N 1
ATOM 910 C CA . VAL A 1 119 ? -4.651 9.481 13.343 1.00 87.19 119 VAL A CA 1
ATOM 911 C C . VAL A 1 119 ? -4.465 10.854 13.996 1.00 87.19 119 VAL A C 1
ATOM 913 O O . VAL A 1 119 ? -4.904 11.055 15.125 1.00 87.19 119 VAL A O 1
ATOM 916 N N . SER A 1 120 ? -3.846 11.813 13.300 1.00 85.62 120 SER A N 1
ATOM 917 C CA . SER A 1 120 ? -3.586 13.160 13.825 1.00 85.62 120 SER A CA 1
ATOM 918 C C . SER A 1 120 ? -4.852 14.010 13.951 1.00 85.62 120 SER A C 1
ATOM 920 O O . SER A 1 120 ? -4.961 14.812 14.875 1.00 85.62 120 SER A O 1
ATOM 922 N N . VAL A 1 121 ? -5.826 13.841 13.052 1.00 79.81 121 VAL A N 1
ATOM 923 C CA . VAL A 1 121 ? -7.090 14.589 13.065 1.00 79.81 121 VAL A CA 1
ATOM 924 C C . VAL A 1 121 ? -8.199 13.715 13.653 1.00 79.81 121 VAL A C 1
ATOM 926 O O . VAL A 1 121 ? -9.133 13.292 12.971 1.00 79.81 121 VAL A O 1
ATOM 929 N N . ALA A 1 122 ? -8.121 13.481 14.965 1.00 62.41 122 ALA A N 1
ATOM 930 C CA . ALA A 1 122 ? -9.079 12.668 15.726 1.00 62.41 122 ALA A CA 1
ATOM 931 C C . ALA A 1 122 ? -10.532 13.210 15.728 1.00 62.41 122 ALA A C 1
ATOM 933 O O . ALA A 1 122 ? -11.443 12.549 16.217 1.00 62.41 122 ALA A O 1
ATOM 934 N N . SER A 1 123 ? -10.770 14.409 15.181 1.00 64.31 123 SER A N 1
ATOM 935 C CA . SER A 1 123 ? -12.079 15.082 15.159 1.00 64.31 123 SER A CA 1
ATOM 936 C C . SER A 1 123 ? -12.937 14.755 13.922 1.00 64.31 123 SER A C 1
ATOM 938 O O . SER A 1 123 ? -14.091 15.177 13.829 1.00 64.31 123 SER A O 1
ATOM 940 N N . LEU A 1 124 ? -12.429 13.980 12.958 1.00 63.91 124 LEU A N 1
ATOM 941 C CA . LEU A 1 124 ? -13.217 13.613 11.781 1.00 63.91 124 LEU A CA 1
ATOM 942 C C . LEU A 1 124 ? -14.361 12.656 12.172 1.00 63.91 124 LEU A C 1
ATOM 944 O O . LEU A 1 124 ? -14.122 11.535 12.628 1.00 63.91 124 LEU A O 1
ATOM 948 N N . ARG A 1 125 ? -15.617 13.054 11.893 1.00 67.94 125 ARG A N 1
ATOM 949 C CA . ARG A 1 125 ? -16.824 12.194 12.015 1.00 67.94 125 ARG A CA 1
ATOM 950 C C . ARG A 1 125 ? -16.665 10.829 11.328 1.00 67.94 125 ARG A C 1
ATOM 952 O O . ARG A 1 125 ? -17.357 9.885 11.688 1.00 67.94 125 ARG A O 1
ATOM 959 N N . HIS A 1 126 ? -15.750 10.732 10.363 1.00 77.00 126 HIS A N 1
ATOM 960 C CA . HIS A 1 126 ? -15.484 9.558 9.532 1.00 77.00 126 HIS A CA 1
ATOM 961 C C . HIS A 1 126 ? -14.077 8.958 9.737 1.00 77.00 126 HIS A C 1
ATOM 963 O O . HIS A 1 126 ? -13.583 8.258 8.852 1.00 77.00 126 HIS A O 1
ATOM 969 N N . HIS A 1 127 ? -13.418 9.208 10.878 1.00 83.31 127 HIS A N 1
ATOM 970 C CA . HIS A 1 127 ? -12.045 8.741 11.131 1.00 83.31 127 HIS A CA 1
ATOM 971 C C . HIS A 1 127 ? -11.881 7.219 10.958 1.00 83.31 127 HIS A C 1
ATOM 973 O O . HIS A 1 127 ? -10.903 6.783 10.364 1.00 83.31 127 HIS A O 1
ATOM 979 N N . GLN A 1 128 ? -12.856 6.401 11.379 1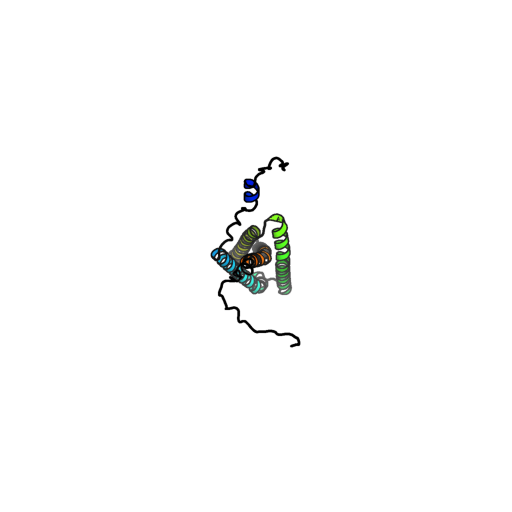.00 85.38 128 GLN A N 1
ATOM 980 C CA . GLN A 1 128 ? -12.779 4.940 11.227 1.00 85.38 128 GLN A CA 1
ATOM 981 C C . GLN A 1 128 ? -12.753 4.510 9.754 1.00 85.38 128 GLN A C 1
ATOM 983 O O . GLN A 1 128 ? -11.914 3.710 9.351 1.00 85.38 128 GLN A O 1
ATOM 988 N N . SER A 1 129 ? -13.646 5.058 8.928 1.00 88.19 129 SER A N 1
ATOM 989 C CA . SER A 1 129 ? -13.695 4.745 7.495 1.00 88.19 129 SER A CA 1
ATOM 990 C C . SER A 1 129 ? -12.451 5.226 6.751 1.00 88.19 129 SER A C 1
ATOM 992 O O . SER A 1 129 ? -11.948 4.509 5.892 1.00 88.19 129 SER A O 1
ATOM 994 N N . ILE A 1 130 ? -11.931 6.408 7.098 1.00 89.19 130 ILE A N 1
ATOM 995 C CA . ILE A 1 130 ? -10.718 6.959 6.479 1.00 89.19 130 ILE A CA 1
ATOM 996 C C . ILE A 1 130 ? -9.497 6.120 6.872 1.00 89.19 130 ILE A C 1
ATOM 998 O O . ILE A 1 130 ? -8.670 5.818 6.017 1.00 89.19 130 ILE A O 1
ATOM 1002 N N . PHE A 1 131 ? -9.429 5.667 8.125 1.00 91.81 131 PHE A N 1
ATOM 1003 C CA . PHE A 1 131 ? -8.393 4.762 8.611 1.00 91.81 131 PHE A CA 1
ATOM 1004 C C . PHE A 1 131 ? -8.375 3.433 7.842 1.00 91.81 131 PHE A C 1
ATOM 1006 O O . PHE A 1 131 ? -7.329 3.029 7.335 1.00 91.81 131 PHE A O 1
ATOM 1013 N N . PHE A 1 132 ? -9.528 2.770 7.688 1.00 92.38 132 PHE A N 1
ATOM 1014 C CA . PHE A 1 132 ? -9.606 1.527 6.913 1.00 92.38 132 PHE A CA 1
ATOM 1015 C C . PHE A 1 132 ? -9.312 1.748 5.427 1.00 92.38 132 PHE A C 1
ATOM 1017 O O . PHE A 1 132 ? -8.610 0.941 4.823 1.00 92.38 132 PHE A O 1
ATOM 1024 N N . LEU A 1 133 ? -9.790 2.849 4.843 1.00 93.06 133 LEU A N 1
ATOM 1025 C CA . LEU A 1 133 ? -9.459 3.211 3.466 1.00 93.06 133 LEU A CA 1
ATOM 1026 C C . LEU A 1 133 ? -7.943 3.373 3.289 1.00 93.06 133 LEU A C 1
ATOM 1028 O O . LEU A 1 133 ? -7.373 2.799 2.365 1.00 93.06 133 LEU A O 1
ATOM 1032 N N . ALA A 1 134 ? -7.286 4.092 4.200 1.00 93.94 134 ALA A N 1
ATOM 1033 C CA . ALA A 1 134 ? -5.840 4.264 4.190 1.00 93.94 134 ALA A CA 1
ATOM 1034 C C . ALA A 1 134 ? -5.103 2.920 4.313 1.00 93.94 134 ALA A C 1
ATOM 1036 O O . ALA A 1 134 ? -4.181 2.664 3.542 1.00 93.94 134 ALA A O 1
ATOM 1037 N N . LEU A 1 135 ? -5.549 2.029 5.206 1.00 93.75 135 LEU A N 1
ATOM 1038 C CA . LEU A 1 135 ? -4.976 0.686 5.354 1.00 93.75 135 LEU A CA 1
ATOM 1039 C C . LEU A 1 135 ? -5.043 -0.139 4.068 1.00 93.75 135 LEU A C 1
ATOM 1041 O O . LEU A 1 135 ? -4.059 -0.789 3.715 1.00 93.75 135 LEU A O 1
ATOM 1045 N N . TYR A 1 136 ? -6.171 -0.107 3.356 1.00 93.50 136 TYR A N 1
ATOM 1046 C CA . TYR A 1 136 ? -6.309 -0.839 2.096 1.00 93.50 136 TYR A CA 1
ATOM 1047 C C . TYR A 1 136 ? -5.509 -0.200 0.956 1.00 93.50 136 TYR A C 1
ATOM 1049 O O . TYR A 1 136 ? -4.950 -0.923 0.133 1.00 93.50 136 TYR A O 1
ATOM 1057 N N . ILE A 1 137 ? -5.385 1.132 0.922 1.00 93.00 137 ILE A N 1
ATOM 1058 C CA . ILE A 1 137 ? -4.506 1.825 -0.034 1.00 93.00 137 ILE A CA 1
ATOM 1059 C C . ILE A 1 137 ? -3.043 1.420 0.190 1.00 93.00 137 ILE A C 1
ATOM 1061 O O . ILE A 1 137 ? -2.347 1.131 -0.781 1.00 93.00 137 ILE A O 1
ATOM 1065 N N . ILE A 1 138 ? -2.591 1.333 1.448 1.00 92.69 138 ILE A N 1
ATOM 1066 C CA . ILE A 1 138 ? -1.245 0.848 1.799 1.00 92.69 138 ILE A CA 1
ATOM 1067 C C . ILE A 1 138 ? -1.038 -0.580 1.275 1.00 92.69 138 ILE A C 1
ATOM 1069 O O . ILE A 1 138 ? -0.043 -0.832 0.597 1.00 92.69 138 ILE A O 1
ATOM 1073 N N . SER A 1 139 ? -1.991 -1.495 1.505 1.00 91.69 139 SER A N 1
ATOM 1074 C CA . SER A 1 139 ? -1.909 -2.872 0.989 1.00 91.69 139 SER A CA 1
ATOM 1075 C C . SER A 1 139 ? -1.806 -2.926 -0.537 1.00 91.69 139 SER A C 1
ATOM 1077 O O . SER A 1 139 ? -1.045 -3.728 -1.077 1.00 91.69 139 SER A O 1
ATOM 1079 N N . ILE A 1 140 ? -2.550 -2.079 -1.256 1.00 89.62 140 ILE A N 1
ATOM 1080 C CA . ILE A 1 140 ? -2.488 -1.997 -2.724 1.00 89.62 140 ILE A CA 1
ATOM 1081 C C . ILE A 1 140 ? -1.131 -1.440 -3.178 1.00 89.62 140 ILE A C 1
ATOM 1083 O O . ILE A 1 140 ? -0.503 -2.005 -4.071 1.00 89.62 140 ILE A O 1
ATOM 1087 N N . GLY A 1 141 ? -0.652 -0.370 -2.537 1.00 87.56 141 GLY A N 1
ATOM 1088 C CA . GLY A 1 141 ? 0.642 0.248 -2.831 1.00 87.56 141 GLY A CA 1
ATOM 1089 C C . GLY A 1 141 ? 1.838 -0.676 -2.577 1.00 87.56 141 GLY A C 1
ATOM 1090 O O . GLY A 1 141 ? 2.844 -0.573 -3.269 1.00 87.56 141 GLY A O 1
ATOM 1091 N N . GLU A 1 142 ? 1.731 -1.624 -1.645 1.00 86.38 142 GLU A N 1
ATOM 1092 C CA . GLU A 1 142 ? 2.775 -2.627 -1.395 1.00 86.38 142 GLU A CA 1
ATOM 1093 C C . GLU A 1 142 ? 2.863 -3.684 -2.519 1.00 86.38 142 GLU A C 1
ATOM 1095 O O . GLU A 1 142 ? 3.926 -4.256 -2.782 1.00 86.38 142 GLU A O 1
ATOM 1100 N N . GLY A 1 143 ? 1.748 -3.949 -3.210 1.00 81.56 143 GLY A N 1
ATOM 1101 C CA . GLY A 1 143 ? 1.644 -5.020 -4.200 1.00 81.56 143 GLY A CA 1
ATOM 1102 C C . GLY A 1 143 ? 2.534 -4.823 -5.428 1.00 81.56 143 GLY A C 1
ATOM 1103 O O . GLY A 1 143 ? 3.137 -5.776 -5.917 1.00 81.56 143 GLY A O 1
ATOM 1104 N N . GLY A 1 144 ? 2.678 -3.590 -5.917 1.00 72.56 144 GLY A N 1
ATOM 1105 C CA . GLY A 1 144 ? 3.482 -3.312 -7.112 1.00 72.56 144 GLY A CA 1
ATOM 1106 C C . GLY A 1 144 ? 4.997 -3.349 -6.882 1.00 72.56 144 GLY A C 1
ATOM 1107 O O . GLY A 1 144 ? 5.757 -3.456 -7.844 1.00 72.56 144 GLY A O 1
ATOM 1108 N N . HIS A 1 145 ? 5.457 -3.300 -5.628 1.00 67.31 145 HIS A N 1
ATOM 1109 C CA . HIS A 1 145 ? 6.884 -3.211 -5.287 1.00 67.31 145 HIS A CA 1
ATOM 1110 C C . HIS A 1 145 ? 7.614 -4.544 -5.342 1.00 67.31 145 HIS A C 1
ATOM 1112 O O . HIS A 1 145 ? 8.661 -4.656 -5.980 1.00 67.31 145 HIS A O 1
ATOM 1118 N N . LYS A 1 146 ? 7.037 -5.570 -4.710 1.00 65.94 146 LYS A N 1
ATOM 1119 C CA . LYS A 1 146 ? 7.662 -6.892 -4.549 1.00 65.94 146 LYS A CA 1
ATOM 1120 C C . LYS A 1 146 ? 8.117 -7.531 -5.873 1.00 65.94 146 LYS A C 1
ATOM 1122 O O . LYS A 1 146 ? 9.286 -7.904 -5.945 1.00 65.94 146 LYS A O 1
ATOM 1127 N N . PRO A 1 147 ? 7.286 -7.629 -6.930 1.00 58.03 147 PRO A N 1
ATOM 1128 C CA . PRO A 1 147 ? 7.723 -8.256 -8.180 1.00 58.03 147 PRO A CA 1
ATOM 1129 C C . PRO A 1 147 ? 8.722 -7.384 -8.955 1.00 58.03 147 PRO A C 1
ATOM 1131 O O . PRO A 1 147 ? 9.639 -7.891 -9.602 1.00 58.03 147 PRO A O 1
ATOM 1134 N N . CYS A 1 148 ? 8.573 -6.061 -8.882 1.00 63.66 148 CYS A N 1
ATOM 1135 C CA . CYS A 1 148 ? 9.295 -5.153 -9.760 1.00 63.66 148 CYS A CA 1
ATOM 1136 C C . CYS A 1 148 ? 10.702 -4.808 -9.252 1.00 63.66 148 CYS A C 1
ATOM 1138 O O . CYS A 1 148 ? 11.613 -4.687 -10.072 1.00 63.66 148 CYS A O 1
ATOM 1140 N N . VAL A 1 149 ? 10.918 -4.693 -7.933 1.00 65.25 149 VAL A N 1
ATOM 1141 C CA . VAL A 1 149 ? 12.270 -4.453 -7.396 1.00 65.25 149 VAL A CA 1
ATOM 1142 C C . VAL A 1 149 ? 13.144 -5.697 -7.524 1.00 65.25 149 VAL A C 1
ATOM 1144 O O . VAL A 1 149 ? 14.313 -5.580 -7.880 1.00 65.25 149 VAL A O 1
ATOM 1147 N N . GLN A 1 150 ? 12.583 -6.897 -7.345 1.00 69.81 150 GLN A N 1
ATOM 1148 C CA . GLN A 1 150 ? 13.317 -8.145 -7.573 1.00 69.81 150 GLN A CA 1
ATOM 1149 C C . GLN A 1 150 ? 13.752 -8.287 -9.037 1.00 69.81 150 GLN A C 1
ATOM 1151 O O . GLN A 1 150 ? 14.908 -8.614 -9.303 1.00 69.81 150 GLN A O 1
ATOM 1156 N N . ALA A 1 151 ? 12.859 -7.978 -9.985 1.00 65.00 151 ALA A N 1
ATOM 1157 C CA . ALA A 1 151 ? 13.193 -7.969 -11.407 1.00 65.00 151 ALA A CA 1
ATOM 1158 C C . ALA A 1 151 ? 14.242 -6.896 -11.744 1.00 65.00 151 ALA A C 1
ATOM 1160 O O . ALA A 1 151 ? 15.205 -7.187 -12.445 1.00 65.00 151 ALA A O 1
ATOM 1161 N N . PHE A 1 152 ? 14.110 -5.680 -11.200 1.00 66.12 152 PHE A N 1
ATOM 1162 C CA . PHE A 1 152 ? 15.085 -4.607 -11.413 1.00 66.12 152 PHE A CA 1
ATOM 1163 C C . PHE A 1 152 ? 16.460 -4.951 -10.829 1.00 66.12 152 PHE A C 1
ATOM 1165 O O . PHE A 1 152 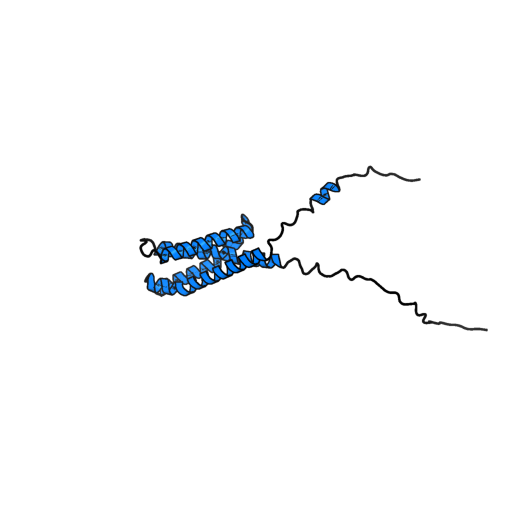? 17.474 -4.760 -11.491 1.00 66.12 152 PHE A O 1
ATOM 1172 N N . ALA A 1 153 ? 16.510 -5.501 -9.614 1.00 66.38 153 ALA A N 1
ATOM 1173 C CA . ALA A 1 153 ? 17.749 -5.960 -8.998 1.00 66.38 153 ALA A CA 1
ATOM 1174 C C . ALA A 1 153 ? 18.407 -7.070 -9.832 1.00 66.38 153 ALA A C 1
ATOM 1176 O O . ALA A 1 153 ? 19.611 -7.011 -10.070 1.00 66.38 153 ALA A O 1
ATOM 1177 N N . ALA A 1 154 ? 17.629 -8.032 -10.340 1.00 67.62 154 ALA A N 1
ATOM 1178 C CA . ALA A 1 154 ? 18.136 -9.059 -11.249 1.00 67.62 154 ALA A CA 1
ATOM 1179 C C . ALA A 1 154 ? 18.675 -8.452 -12.562 1.00 67.62 154 ALA A C 1
ATOM 1181 O O . ALA A 1 154 ? 19.769 -8.808 -13.004 1.00 67.62 154 ALA A O 1
ATOM 1182 N N . ASP A 1 155 ? 17.968 -7.476 -13.140 1.00 66.81 155 ASP A N 1
ATOM 1183 C CA . ASP A 1 155 ? 18.343 -6.798 -14.389 1.00 66.81 155 ASP A CA 1
ATOM 1184 C C . ASP A 1 155 ? 19.656 -5.984 -14.277 1.00 66.81 155 ASP A C 1
ATOM 1186 O O . ASP A 1 155 ? 20.295 -5.703 -15.306 1.00 66.81 155 ASP A O 1
ATOM 1190 N N . GLN A 1 156 ? 20.086 -5.638 -13.053 1.00 64.44 156 GLN A N 1
ATOM 1191 C CA . GLN A 1 156 ? 21.348 -4.935 -12.776 1.00 64.44 156 GLN A CA 1
ATOM 1192 C C . GLN A 1 156 ? 22.581 -5.854 -12.759 1.00 64.44 156 GLN A C 1
ATOM 1194 O O . GLN A 1 156 ? 23.681 -5.367 -13.003 1.00 64.44 156 GLN A O 1
ATOM 1199 N N . PHE A 1 157 ? 22.423 -7.164 -12.530 1.00 63.19 157 PHE A N 1
ATOM 1200 C CA . PHE A 1 157 ? 23.543 -8.125 -12.489 1.00 63.19 157 PHE A CA 1
ATOM 1201 C C . PHE A 1 157 ? 23.612 -9.053 -13.709 1.00 63.19 157 PHE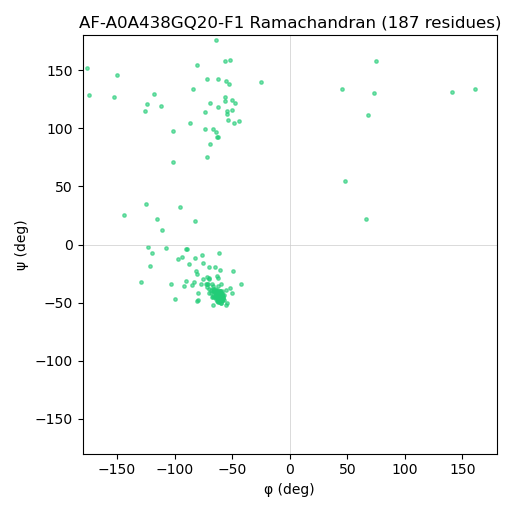 A C 1
ATOM 1203 O O . PHE A 1 157 ? 24.550 -9.840 -13.839 1.00 63.19 157 PHE A O 1
ATOM 1210 N N . ASN A 1 158 ? 22.650 -8.960 -14.630 1.00 59.75 158 ASN A N 1
ATOM 1211 C CA . ASN A 1 158 ? 22.502 -9.936 -15.708 1.00 59.75 158 ASN A CA 1
ATOM 1212 C C . ASN A 1 158 ? 23.422 -9.731 -16.935 1.00 59.75 158 ASN A C 1
ATOM 1214 O O . ASN A 1 158 ? 23.110 -10.243 -17.999 1.00 59.75 158 ASN A O 1
ATOM 1218 N N . ASP A 1 159 ? 24.541 -9.001 -16.836 1.00 58.19 159 ASP A N 1
ATOM 1219 C CA . ASP A 1 159 ? 25.420 -8.734 -17.996 1.00 58.19 159 ASP A CA 1
ATOM 1220 C C . ASP A 1 159 ? 26.940 -8.704 -17.682 1.00 58.19 159 ASP A C 1
ATOM 1222 O O . ASP A 1 159 ? 27.702 -8.114 -18.445 1.00 58.19 159 ASP A O 1
ATOM 1226 N N . ASP A 1 160 ? 27.429 -9.380 -16.628 1.00 54.59 160 ASP A N 1
ATOM 1227 C CA . ASP A 1 160 ? 28.882 -9.420 -16.326 1.00 54.59 160 ASP A CA 1
ATOM 1228 C C . ASP A 1 160 ? 29.540 -10.817 -16.326 1.00 54.59 160 ASP A C 1
ATOM 1230 O O . ASP A 1 160 ? 30.770 -10.918 -16.314 1.00 54.59 160 ASP A O 1
ATOM 1234 N N . MET A 1 161 ? 28.783 -11.915 -16.436 1.00 46.97 161 MET A N 1
ATOM 1235 C CA . MET A 1 161 ? 29.358 -13.275 -16.349 1.00 46.97 161 MET A CA 1
ATOM 1236 C C . MET A 1 161 ? 29.843 -13.885 -17.677 1.00 46.97 161 MET A C 1
ATOM 1238 O O . MET A 1 161 ? 30.449 -14.960 -17.672 1.00 46.97 161 MET A O 1
ATOM 1242 N N . HIS A 1 162 ? 29.649 -13.218 -18.822 1.00 47.91 162 HIS A N 1
ATOM 1243 C CA . HIS A 1 162 ? 30.110 -13.731 -20.127 1.00 47.91 162 HIS A CA 1
ATOM 1244 C C . HIS A 1 162 ? 31.056 -12.803 -20.901 1.00 47.91 162 HIS A C 1
ATOM 1246 O O . HIS A 1 162 ? 31.586 -13.215 -21.930 1.00 47.91 162 HIS A O 1
ATOM 1252 N N . ARG A 1 163 ? 31.376 -11.603 -20.389 1.00 50.00 163 ARG A N 1
ATOM 1253 C CA . ARG A 1 163 ? 32.295 -10.662 -21.066 1.00 50.00 163 ARG A CA 1
ATOM 1254 C C . ARG A 1 163 ? 33.652 -10.462 -20.375 1.00 50.00 163 ARG A C 1
ATOM 1256 O O . ARG A 1 163 ? 34.413 -9.579 -20.757 1.00 50.00 163 ARG A O 1
ATOM 1263 N N . ARG A 1 164 ? 33.996 -11.306 -19.394 1.00 45.38 164 ARG A N 1
ATOM 1264 C CA . ARG A 1 164 ? 35.345 -11.378 -18.790 1.00 45.38 164 ARG A CA 1
ATOM 1265 C C . ARG A 1 164 ? 35.969 -12.772 -18.841 1.00 45.38 164 ARG A C 1
ATOM 1267 O O . ARG A 1 164 ? 36.739 -13.146 -17.963 1.00 45.38 164 ARG A O 1
ATOM 1274 N N . ARG A 1 165 ? 35.712 -13.540 -19.898 1.00 44.53 165 ARG A N 1
ATOM 1275 C CA . ARG A 1 165 ? 36.792 -14.397 -20.391 1.00 44.53 165 ARG A CA 1
ATOM 1276 C C . ARG A 1 165 ? 37.581 -13.521 -21.356 1.00 44.53 165 ARG A C 1
ATOM 1278 O O . ARG A 1 165 ? 37.055 -13.258 -22.437 1.00 44.53 165 ARG A O 1
ATOM 1285 N N . PRO A 1 166 ? 38.775 -13.004 -20.996 1.00 48.88 166 PRO A N 1
ATOM 1286 C CA . PRO A 1 166 ? 39.656 -12.525 -22.049 1.00 48.88 166 PRO A CA 1
ATOM 1287 C C . PRO A 1 166 ? 39.789 -13.682 -23.051 1.00 48.88 166 PRO A C 1
ATOM 1289 O O . PRO A 1 166 ? 39.865 -14.840 -22.611 1.00 48.88 166 PRO A O 1
ATOM 1292 N N . PRO A 1 167 ? 39.762 -13.435 -24.374 1.00 52.53 167 PRO A N 1
ATOM 1293 C CA . PRO A 1 167 ? 40.218 -14.460 -25.298 1.00 52.53 167 PRO A CA 1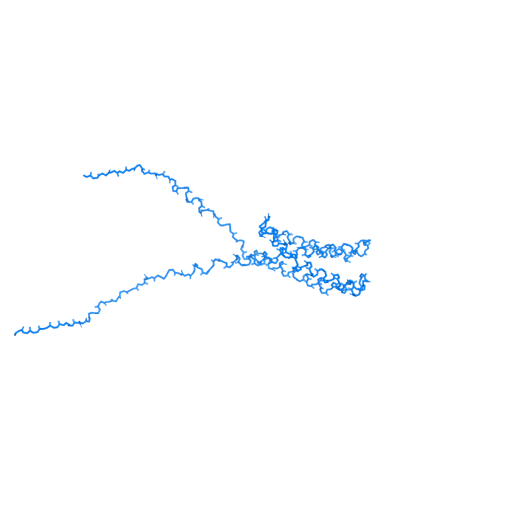
ATOM 1294 C C . PRO A 1 167 ? 41.578 -14.901 -24.765 1.00 52.53 167 PRO A C 1
ATOM 1296 O O . PRO A 1 167 ? 42.421 -14.047 -24.478 1.00 52.53 167 PRO A O 1
ATOM 1299 N N . ARG A 1 168 ? 41.762 -16.205 -24.508 1.00 53.16 168 ARG A N 1
ATOM 1300 C CA . ARG A 1 168 ? 43.095 -16.709 -24.178 1.00 53.16 168 ARG A CA 1
ATOM 1301 C C . ARG A 1 168 ? 43.978 -16.241 -25.322 1.00 53.16 168 ARG A C 1
ATOM 1303 O O . ARG A 1 168 ? 43.825 -16.717 -26.444 1.00 53.16 168 ARG A O 1
ATOM 1310 N N . ALA A 1 169 ? 44.825 -15.259 -25.047 1.00 48.56 169 ALA A N 1
ATOM 1311 C CA . ALA A 1 169 ? 45.863 -14.854 -25.958 1.00 48.56 169 ALA A CA 1
ATOM 1312 C C . ALA A 1 169 ? 46.789 -16.064 -26.066 1.00 48.56 169 ALA A C 1
ATOM 1314 O O . ALA A 1 169 ? 47.614 -16.314 -25.190 1.00 48.56 169 ALA A O 1
ATOM 1315 N N . HIS A 1 170 ? 46.602 -16.873 -27.107 1.00 53.66 170 HIS A N 1
ATOM 1316 C CA . HIS A 1 170 ? 47.670 -17.729 -27.589 1.00 53.66 170 HIS A CA 1
ATOM 1317 C C . HIS A 1 170 ? 48.716 -16.809 -28.218 1.00 53.66 170 HIS A C 1
ATOM 1319 O O . HIS A 1 170 ? 48.692 -16.505 -29.402 1.00 53.66 170 HIS A O 1
ATOM 1325 N N . SER A 1 171 ? 49.617 -16.325 -27.377 1.00 47.38 171 SER A N 1
ATOM 1326 C CA . SER A 1 171 ? 50.906 -15.761 -27.755 1.00 47.38 171 SER A CA 1
ATOM 1327 C C . SER A 1 171 ? 51.797 -16.003 -26.546 1.00 47.38 171 SER A C 1
ATOM 1329 O O . SER A 1 171 ? 51.417 -15.643 -25.440 1.00 47.38 171 SER A O 1
ATOM 1331 N N . SER A 1 172 ? 52.967 -16.601 -26.613 1.00 46.78 172 SER A N 1
ATOM 1332 C CA . SER A 1 172 ? 53.913 -16.880 -27.684 1.00 46.78 172 SER A CA 1
ATOM 1333 C C . SER A 1 172 ? 55.007 -17.703 -26.992 1.00 46.78 172 SER A C 1
ATOM 1335 O O . SER A 1 172 ? 55.197 -17.516 -25.791 1.00 46.78 172 SER A O 1
ATOM 1337 N N . THR A 1 173 ? 55.714 -18.589 -27.692 1.00 40.34 173 THR A N 1
ATOM 1338 C CA . THR A 1 173 ? 57.195 -18.615 -27.762 1.00 40.34 173 THR A CA 1
ATOM 1339 C C . THR A 1 173 ? 57.691 -19.979 -28.228 1.00 40.34 173 THR A C 1
ATOM 1341 O O . THR A 1 173 ? 57.215 -21.026 -27.798 1.00 40.34 173 THR A O 1
ATOM 1344 N N . GLY A 1 174 ? 58.626 -19.937 -29.176 1.00 42.88 174 GLY A N 1
ATOM 1345 C CA . GLY A 1 174 ? 59.224 -21.107 -29.792 1.00 42.88 174 GLY A CA 1
ATOM 1346 C C . GLY A 1 174 ? 59.989 -21.984 -28.805 1.00 42.88 174 GLY A C 1
ATOM 1347 O O . GLY A 1 174 ? 60.693 -21.501 -27.923 1.00 42.88 174 GLY A O 1
ATOM 1348 N N . GLY A 1 175 ? 59.875 -23.288 -29.033 1.00 33.03 175 GLY A N 1
ATOM 1349 C CA . GLY A 1 175 ? 60.800 -24.305 -28.563 1.00 33.03 175 GLY A CA 1
ATOM 1350 C C . GLY A 1 175 ? 61.296 -25.083 -29.779 1.00 33.03 175 GLY A C 1
ATOM 1351 O O . GLY A 1 175 ? 60.502 -25.613 -30.551 1.00 33.03 175 GLY A O 1
ATOM 1352 N N . THR A 1 176 ? 62.610 -25.063 -29.963 1.00 40.97 176 THR A N 1
ATOM 1353 C CA . THR A 1 176 ? 63.458 -25.917 -30.807 1.00 40.97 176 THR A CA 1
ATOM 1354 C C . THR A 1 176 ? 62.877 -27.310 -31.107 1.00 40.97 176 THR A C 1
ATOM 1356 O O . THR A 1 176 ? 62.382 -27.964 -30.186 1.00 40.97 176 THR A O 1
ATOM 1359 N N . PRO A 1 177 ? 63.003 -27.851 -32.338 1.00 40.50 177 PRO A N 1
ATOM 1360 C CA . PRO A 1 177 ? 62.685 -29.251 -32.574 1.00 40.50 177 PRO A CA 1
ATOM 1361 C C . PRO A 1 177 ? 63.808 -30.102 -31.973 1.00 40.50 177 PRO A C 1
ATOM 1363 O O . PRO A 1 177 ? 64.881 -30.254 -32.555 1.00 40.50 177 PRO A O 1
ATOM 1366 N N . ALA A 1 178 ? 63.571 -30.639 -30.778 1.00 43.91 178 ALA A N 1
ATOM 1367 C CA . ALA A 1 178 ? 64.378 -31.719 -30.236 1.00 43.91 178 ALA A CA 1
ATOM 1368 C C . ALA A 1 178 ? 64.147 -32.963 -31.105 1.00 43.91 178 ALA A C 1
ATOM 1370 O O . ALA A 1 178 ? 63.139 -33.659 -30.988 1.00 43.91 178 ALA A O 1
ATOM 1371 N N . SER A 1 179 ? 65.088 -33.210 -32.011 1.00 40.88 179 SER A N 1
ATOM 1372 C CA . SER A 1 179 ? 65.282 -34.485 -32.686 1.00 40.88 179 SER A CA 1
ATOM 1373 C C . SER A 1 179 ? 65.435 -35.593 -31.642 1.00 40.88 179 SER A C 1
ATOM 1375 O O . SER A 1 179 ? 66.417 -35.611 -30.900 1.00 40.88 179 SER A O 1
ATOM 1377 N N . SER A 1 180 ? 64.490 -36.529 -31.599 1.00 38.41 180 SER A N 1
ATOM 1378 C CA . SER A 1 180 ? 64.680 -37.826 -30.950 1.00 38.41 180 SER A CA 1
ATOM 1379 C C . SER A 1 180 ? 64.550 -38.913 -32.021 1.00 38.41 180 SER A C 1
ATOM 1381 O O . SER A 1 180 ? 63.609 -38.852 -32.817 1.00 38.41 180 SER A O 1
ATOM 1383 N N . PRO A 1 181 ? 65.507 -39.851 -32.123 1.00 41.38 181 PRO A N 1
ATOM 1384 C CA . PRO A 1 181 ? 65.575 -40.782 -33.236 1.00 41.38 181 PRO A CA 1
ATOM 1385 C C . PRO A 1 181 ? 64.651 -41.976 -32.987 1.00 41.38 181 PRO A C 1
ATOM 1387 O O . PRO A 1 181 ? 64.677 -42.585 -31.920 1.00 41.38 181 PRO A O 1
ATOM 1390 N N . ALA A 1 182 ? 63.880 -42.353 -34.002 1.00 42.88 182 ALA A N 1
ATOM 1391 C CA . ALA A 1 182 ? 63.224 -43.653 -34.064 1.00 42.88 182 ALA A CA 1
ATOM 1392 C C . ALA A 1 182 ? 63.874 -44.468 -35.198 1.00 42.88 182 ALA A C 1
ATOM 1394 O O . ALA A 1 182 ? 63.834 -44.020 -36.346 1.00 42.88 182 ALA A O 1
ATOM 1395 N N . PRO A 1 183 ? 64.490 -45.634 -34.927 1.00 51.69 183 PRO A N 1
ATOM 1396 C CA . PRO A 1 183 ? 64.866 -46.578 -35.973 1.00 51.69 183 PRO A CA 1
ATOM 1397 C C . PRO A 1 183 ? 63.631 -47.401 -36.372 1.00 51.69 183 PRO A C 1
ATOM 1399 O O . PRO A 1 183 ? 62.731 -47.592 -35.548 1.00 51.69 183 PRO A O 1
ATOM 1402 N N . PRO A 1 184 ? 63.578 -47.934 -37.607 1.00 46.19 184 PRO A N 1
ATOM 1403 C CA . PRO A 1 184 ? 63.733 -49.389 -37.667 1.00 46.19 184 PRO A CA 1
ATOM 1404 C C . PRO A 1 184 ? 64.387 -49.964 -38.950 1.00 46.19 184 PRO A C 1
ATOM 1406 O O . PRO A 1 184 ? 64.113 -49.557 -40.074 1.00 46.19 184 PRO A O 1
ATOM 1409 N N . SER A 1 185 ? 65.138 -51.054 -38.722 1.00 40.56 185 SER A N 1
ATOM 1410 C CA . SER A 1 185 ? 65.251 -52.301 -39.518 1.00 40.56 185 SER A CA 1
ATOM 1411 C C . SER A 1 185 ? 65.895 -52.334 -40.925 1.00 40.56 185 SER A C 1
ATOM 1413 O O . SER A 1 185 ? 65.247 -51.969 -41.897 1.00 40.56 185 SER A O 1
ATOM 1415 N N . ARG A 1 186 ? 67.081 -52.983 -41.026 1.00 35.75 186 ARG A N 1
ATOM 1416 C CA . ARG A 1 186 ? 67.397 -54.296 -41.688 1.00 35.75 186 ARG A CA 1
ATOM 1417 C C . ARG A 1 186 ? 68.742 -54.355 -42.463 1.00 35.75 186 ARG A C 1
ATOM 1419 O O . ARG A 1 186 ? 68.993 -53.528 -43.320 1.00 35.75 186 ARG A O 1
ATOM 1426 N N . CYS A 1 187 ? 69.496 -55.427 -42.164 1.00 35.91 187 CYS A N 1
ATOM 1427 C CA . CYS A 1 187 ? 70.288 -56.358 -43.005 1.00 35.91 187 CYS A CA 1
ATOM 1428 C C . CYS A 1 187 ? 71.236 -55.905 -44.145 1.00 35.91 187 CYS A C 1
ATOM 1430 O O . CYS A 1 187 ? 70.792 -55.283 -45.099 1.00 35.91 187 CYS A O 1
ATOM 1432 N N . SER A 1 188 ? 72.441 -56.520 -44.118 1.00 39.16 188 SER A N 1
ATOM 1433 C CA . SER A 1 188 ? 73.318 -56.923 -45.252 1.00 39.16 188 SER A CA 1
ATOM 1434 C C . SER A 1 188 ? 74.042 -55.772 -45.975 1.00 39.16 188 SER A C 1
ATOM 1436 O O . SER A 1 188 ? 73.412 -54.792 -46.332 1.00 39.16 188 SER A O 1
ATOM 1438 N N . LEU A 1 189 ? 75.355 -55.775 -46.229 1.00 37.88 189 LEU A N 1
ATOM 1439 C CA . LEU A 1 189 ? 76.363 -56.813 -46.487 1.00 37.88 189 LEU A CA 1
ATOM 1440 C C . LEU A 1 189 ? 77.726 -56.335 -45.948 1.00 37.88 189 LEU A C 1
ATOM 1442 O O . LEU A 1 189 ? 77.919 -55.099 -45.914 1.00 37.88 189 LEU A O 1
#